Protein AF-A0A1B9JND4-F1 (afdb_monomer)

Mean predicted aligned error: 12.86 Å

Foldseek 3Di:
DDDDPDDDPQAFFKEWAFWAPKDKALDPVRVQVVCVVVVHDDDDLVPPFNVVVLVVVQVVVVVVVVVVPDPDPDQNQWMWMWTDGAPAIETEIFSDDDDDGGQIKMFGWDADPRRHTYGQKIARPVQQKMTGHPQQFAAQCQQVPPPPPPPPVVLVVLLVQLVVLCVVLVVCVVVVHDPVVSVVSNVVSVVSCVVVCVVVVVVSVPGGGDPSQLNVCVQQPHDPSRNDGLVVVVVVLVVVLVVVLVVQVVVDPDPDDDSVVSSVVVLVVQLPDDDPPQDLSSSNSSSVSVCVVVVVPRITGDSDRHDRDPPHHYHYRYDPPVVVVVVPPPPDDDDDD

Solvent-accessible surface area (backbone atoms only — not comparable to full-atom values): 19112 Å² total; per-residue (Å²): 135,87,83,76,83,74,68,53,98,75,37,45,34,35,43,32,25,42,35,36,79,68,46,79,24,79,40,72,66,60,40,53,52,53,36,56,76,68,70,49,58,90,74,69,58,61,76,44,86,49,43,47,56,51,53,53,50,53,52,53,48,55,58,42,57,77,64,68,77,65,93,66,84,74,75,65,74,46,24,32,38,35,30,25,37,61,91,42,42,39,33,39,47,27,42,62,84,84,81,55,69,69,42,55,34,44,30,35,25,45,84,42,81,81,73,35,28,40,41,49,32,41,33,31,74,92,78,34,36,35,42,41,28,65,89,36,53,26,4,43,48,37,58,63,65,73,76,81,70,81,67,54,69,65,60,59,50,42,47,52,51,17,53,50,32,42,54,50,26,53,49,36,58,74,69,68,49,67,67,68,69,36,51,52,42,33,52,54,15,53,60,50,41,47,63,52,54,54,50,56,54,51,57,66,69,76,45,57,37,22,69,65,19,22,27,50,30,48,43,46,33,45,80,63,22,36,53,37,35,55,62,60,55,40,48,54,41,50,53,52,48,54,50,52,48,52,53,47,61,77,67,61,82,71,91,71,84,50,70,69,60,48,47,52,52,46,55,64,53,54,47,73,59,84,57,99,81,60,47,74,70,51,53,51,38,26,49,48,52,54,36,58,76,69,65,48,59,82,58,40,56,56,93,70,87,48,69,64,49,90,88,48,57,70,48,78,27,70,83,84,64,74,74,64,67,76,74,75,73,86,82,85,88,86,80,83,136

pLDDT: mean 80.02, std 17.73, range [28.09, 97.69]

Secondary structure (DSSP, 8-state):
--------TT--EEEEEEEEEEEEESSHHHHHHHHHHTTPPP--GGGSTTHHHHHHHHHHHHHHHTTT---S----S-EEEEEEETTEEEEEEES-----TT-EEEEEEEE-TTS-EEEEEEEEGGGTEEEE-TT-SB-TTTT-S-------HHHHHHHHHHHHHHHHHHHHHHTT--HHHHHHHHHHHHHHHHHHHHHHHHHHHHS---HHHHHHHHHTT-SSTTT-BHHHHHHHHHHHHHHHHHHHHHH--SS---HHHHHHHHHHHHTT---TT--HHHHHHHHHHHHHHTT-TTEEE-S--PPPPTTS-EEEE----TTSSSSSSSS------

Radius of gyration: 28.31 Å; Cα contacts (8 Å, |Δi|>4): 455; chains: 1; bounding box: 113×73×54 Å

Structure (mmCIF, N/CA/C/O backbone):
data_AF-A0A1B9JND4-F1
#
_entry.id   AF-A0A1B9JND4-F1
#
loop_
_atom_site.group_PDB
_atom_site.id
_atom_site.type_symbol
_atom_site.label_atom_id
_atom_site.label_alt_id
_atom_site.label_comp_id
_atom_site.label_asym_id
_atom_site.label_entity_id
_atom_site.label_seq_id
_atom_site.pdbx_PDB_ins_code
_atom_site.Cartn_x
_atom_site.Cartn_y
_atom_site.Cartn_z
_atom_site.occupancy
_atom_site.B_iso_or_equiv
_atom_site.auth_seq_id
_atom_site.auth_comp_id
_atom_site.auth_asym_id
_atom_site.auth_atom_id
_atom_site.pdbx_PDB_model_num
ATOM 1 N N . MET A 1 1 ? -18.583 -23.321 20.418 1.00 29.91 1 MET A N 1
ATOM 2 C CA . MET A 1 1 ? -17.899 -24.087 19.351 1.00 29.91 1 MET A CA 1
ATOM 3 C C . MET A 1 1 ? -17.092 -23.099 18.523 1.00 29.91 1 MET A C 1
ATOM 5 O O . MET A 1 1 ? -17.675 -22.166 17.997 1.00 29.91 1 MET A O 1
ATOM 9 N N . LYS A 1 2 ? -15.758 -23.223 18.532 1.00 30.22 2 LYS A N 1
ATOM 10 C CA . LYS A 1 2 ? -14.820 -22.295 17.881 1.00 30.22 2 LYS A CA 1
ATOM 11 C C . LYS A 1 2 ? -14.782 -22.563 16.372 1.00 30.22 2 LYS A C 1
ATOM 13 O O . LYS A 1 2 ? -14.318 -23.622 15.965 1.00 30.22 2 LYS A O 1
ATOM 18 N N . SER A 1 3 ? -15.239 -21.605 15.571 1.00 28.09 3 SER A N 1
ATOM 19 C CA . SER A 1 3 ? -14.922 -21.518 14.144 1.00 28.09 3 SER A CA 1
ATOM 20 C C . SER A 1 3 ? -13.585 -20.792 14.013 1.00 28.09 3 SER A C 1
ATOM 22 O O . SER A 1 3 ? -13.526 -19.570 14.098 1.00 28.09 3 SER A O 1
ATOM 24 N N . CYS A 1 4 ? -12.498 -21.553 13.898 1.00 34.88 4 CYS A N 1
ATOM 25 C CA . CYS A 1 4 ? -11.184 -21.010 13.577 1.00 34.88 4 CYS A CA 1
ATOM 26 C C . CYS A 1 4 ? -11.149 -20.786 12.060 1.00 34.88 4 CYS A C 1
ATOM 28 O O . CYS A 1 4 ? -11.026 -21.750 11.302 1.00 34.88 4 CYS A O 1
ATOM 30 N N . ALA A 1 5 ? -11.338 -19.539 11.620 1.00 38.81 5 ALA A N 1
ATOM 31 C CA . ALA A 1 5 ? -11.158 -19.154 10.225 1.00 38.81 5 ALA A CA 1
ATOM 32 C C . ALA A 1 5 ? -9.690 -19.395 9.849 1.00 38.81 5 ALA A C 1
ATOM 34 O O . ALA A 1 5 ? -8.787 -18.657 10.236 1.00 38.81 5 ALA A O 1
ATOM 35 N N . THR A 1 6 ? -9.454 -20.499 9.151 1.00 37.16 6 THR A N 1
ATOM 36 C CA . THR A 1 6 ? -8.150 -20.893 8.632 1.00 37.16 6 THR A CA 1
ATOM 37 C C . THR A 1 6 ? -7.857 -19.984 7.445 1.00 37.16 6 THR A C 1
ATOM 39 O O . THR A 1 6 ? -8.495 -20.116 6.403 1.00 37.16 6 THR A O 1
ATOM 42 N N . SER A 1 7 ? -6.916 -19.044 7.579 1.00 44.19 7 SER A N 1
ATOM 43 C CA . SER A 1 7 ? -6.329 -18.428 6.387 1.00 44.19 7 SER A CA 1
ATOM 44 C C . SER A 1 7 ? -5.650 -19.548 5.604 1.00 44.19 7 SER A C 1
ATOM 46 O O . SER A 1 7 ? -4.769 -20.229 6.141 1.00 44.19 7 SER A O 1
ATOM 48 N N . SER A 1 8 ? -6.059 -19.781 4.359 1.00 53.16 8 SER A N 1
ATOM 49 C CA . SER A 1 8 ? -5.271 -20.636 3.480 1.00 53.16 8 SER A CA 1
ATOM 50 C C . SER A 1 8 ? -3.888 -19.995 3.320 1.00 53.16 8 SER A C 1
ATOM 52 O O . SER A 1 8 ? -3.762 -18.775 3.234 1.00 53.16 8 SER A O 1
ATOM 54 N N . ILE A 1 9 ? -2.830 -20.808 3.291 1.00 63.16 9 ILE A N 1
ATOM 55 C CA . ILE A 1 9 ? -1.439 -20.335 3.124 1.00 63.16 9 ILE A CA 1
ATOM 56 C C . ILE A 1 9 ? -1.292 -19.450 1.864 1.00 63.16 9 ILE A C 1
ATOM 58 O O . ILE A 1 9 ? -0.388 -18.624 1.773 1.00 63.16 9 ILE A O 1
ATOM 62 N N . GLU A 1 10 ? -2.215 -19.583 0.911 1.00 77.75 10 GLU A N 1
ATOM 63 C CA . GLU A 1 10 ? -2.216 -18.878 -0.367 1.00 77.75 10 GLU A CA 1
ATOM 64 C C . GLU A 1 10 ? -2.904 -17.504 -0.345 1.00 77.75 10 GLU A C 1
ATOM 66 O O . GLU A 1 10 ? -2.624 -16.699 -1.235 1.00 77.75 10 GLU A O 1
ATOM 71 N N . HIS A 1 11 ? -3.778 -17.193 0.625 1.00 87.81 11 HIS A N 1
ATOM 72 C CA . HIS A 1 11 ? -4.594 -15.966 0.607 1.00 87.81 11 HIS A CA 1
ATOM 73 C C . HIS A 1 11 ? -4.749 -15.332 1.993 1.00 87.81 11 HIS A C 1
ATOM 75 O O . HIS A 1 11 ? -4.781 -16.026 3.008 1.00 87.81 11 HIS A O 1
ATOM 81 N N . TYR A 1 12 ? -4.830 -14.005 2.036 1.00 94.44 12 TYR A N 1
ATOM 82 C CA . TYR A 1 12 ? -5.207 -13.263 3.238 1.00 94.44 12 TYR A CA 1
ATOM 83 C C . TYR A 1 12 ? -6.732 -13.271 3.417 1.00 94.44 12 TYR A C 1
ATOM 85 O O . TYR A 1 12 ? -7.478 -13.708 2.537 1.00 94.44 12 TYR A O 1
ATOM 93 N N . GLN A 1 13 ? -7.198 -12.768 4.556 1.00 95.06 13 GLN A N 1
ATOM 94 C CA . GLN A 1 13 ? -8.609 -12.448 4.779 1.00 95.06 13 GLN A CA 1
ATOM 95 C C . GLN A 1 13 ? -8.844 -10.960 4.507 1.00 95.06 13 GLN A C 1
ATOM 97 O O . GLN A 1 13 ? -7.901 -10.164 4.526 1.00 95.06 13 GLN A O 1
ATOM 102 N N . ILE A 1 14 ? -10.094 -10.572 4.265 1.00 96.56 14 ILE A N 1
ATOM 103 C CA . ILE A 1 14 ? -10.483 -9.163 4.180 1.00 96.56 14 ILE A CA 1
ATOM 104 C C . ILE A 1 14 ? -11.456 -8.847 5.312 1.00 96.56 14 ILE A C 1
ATOM 106 O O . ILE A 1 14 ? -12.433 -9.562 5.509 1.00 96.56 14 ILE A O 1
ATOM 110 N N . ILE A 1 15 ? -11.215 -7.756 6.035 1.00 97.06 15 ILE A N 1
ATOM 111 C CA . ILE A 1 15 ? -12.177 -7.183 6.983 1.00 97.06 15 ILE A CA 1
ATOM 112 C C . ILE A 1 15 ? -12.590 -5.814 6.456 1.00 97.06 15 ILE A C 1
ATOM 114 O O . ILE A 1 15 ? -11.738 -5.011 6.078 1.00 97.06 15 ILE A O 1
ATOM 118 N N . THR A 1 16 ? -13.891 -5.550 6.403 1.00 96.69 16 THR A N 1
ATOM 119 C CA . THR A 1 16 ? -14.438 -4.280 5.909 1.00 96.69 16 THR A CA 1
ATOM 120 C C . THR A 1 16 ? -15.294 -3.619 6.975 1.00 96.69 16 THR A C 1
ATOM 122 O O . THR A 1 16 ? -16.041 -4.305 7.673 1.00 96.69 16 THR A O 1
ATOM 125 N N . GLY A 1 17 ? -15.208 -2.297 7.091 1.00 96.56 17 GLY A N 1
ATOM 126 C CA . GLY A 1 17 ? -15.957 -1.557 8.099 1.00 96.56 17 GLY A CA 1
ATOM 127 C C . GLY A 1 17 ? -15.509 -0.114 8.252 1.00 96.56 17 GLY A C 1
ATOM 128 O O . GLY A 1 17 ? -14.658 0.371 7.509 1.00 96.56 17 GLY A O 1
ATOM 129 N N . TYR A 1 18 ? -16.084 0.558 9.244 1.00 96.94 18 TYR A N 1
ATOM 130 C CA . TYR A 1 18 ? -15.689 1.905 9.641 1.00 96.94 18 TYR A CA 1
ATOM 131 C C . TYR A 1 18 ? -14.632 1.853 10.742 1.00 96.94 18 TYR A C 1
ATOM 133 O O . TYR A 1 18 ? -14.813 1.131 11.723 1.00 96.94 18 TYR A O 1
ATOM 141 N N . ILE A 1 19 ? -13.563 2.637 10.590 1.00 97.69 19 ILE A N 1
ATOM 142 C CA . ILE A 1 19 ? -12.512 2.757 11.605 1.00 97.69 19 ILE A CA 1
ATOM 143 C C . ILE A 1 19 ? -13.084 3.398 12.873 1.00 97.69 19 ILE A C 1
ATOM 145 O O . ILE A 1 19 ? -13.712 4.459 12.816 1.00 97.69 19 ILE A O 1
ATOM 149 N N . THR A 1 20 ? -12.842 2.751 14.010 1.00 97.25 20 THR A N 1
ATOM 150 C CA . THR A 1 20 ? -13.051 3.305 15.352 1.00 97.25 20 THR A CA 1
ATOM 151 C C . THR A 1 20 ? -11.810 3.098 16.223 1.00 97.25 20 THR A C 1
ATOM 153 O O . THR A 1 20 ? -10.991 2.215 15.957 1.00 97.25 20 THR A O 1
ATOM 156 N N . ASP A 1 21 ? -11.673 3.890 17.288 1.00 96.06 21 ASP A N 1
ATOM 157 C CA . ASP A 1 21 ? -10.574 3.806 18.259 1.00 96.06 21 ASP A CA 1
ATOM 158 C C . ASP A 1 21 ? -9.166 3.875 17.621 1.00 96.06 21 ASP A C 1
ATOM 160 O O . ASP A 1 21 ? -8.252 3.150 18.038 1.00 96.06 21 ASP A O 1
ATOM 164 N N . LEU A 1 22 ? -8.971 4.722 16.600 1.00 97.44 22 LEU A N 1
ATOM 165 C CA . LEU A 1 22 ? -7.677 4.863 15.935 1.00 97.44 22 LEU A CA 1
ATOM 166 C C . LEU A 1 22 ? -6.601 5.422 16.878 1.00 97.44 22 LEU A C 1
ATOM 168 O O . LEU A 1 22 ? -6.671 6.545 17.374 1.00 97.44 22 LEU A O 1
ATOM 172 N N . ALA A 1 23 ? -5.529 4.653 17.035 1.00 96.62 23 ALA A N 1
ATOM 173 C CA . ALA A 1 23 ? -4.298 5.049 17.694 1.00 96.62 23 ALA A CA 1
ATOM 174 C C . ALA A 1 23 ? -3.117 4.894 16.730 1.00 96.62 23 ALA A C 1
ATOM 176 O O . ALA A 1 23 ? -2.959 3.856 16.085 1.00 96.62 23 ALA A O 1
ATOM 177 N N . VAL A 1 24 ? -2.268 5.920 16.658 1.00 94.94 24 VAL A N 1
ATOM 178 C CA . VAL A 1 24 ? -1.074 5.953 15.803 1.00 94.94 24 VAL A CA 1
ATOM 179 C C . VAL A 1 24 ? 0.163 6.121 16.674 1.00 94.94 24 VAL A C 1
ATOM 181 O O . VAL A 1 24 ? 0.188 6.944 17.588 1.00 94.94 24 VAL A O 1
AT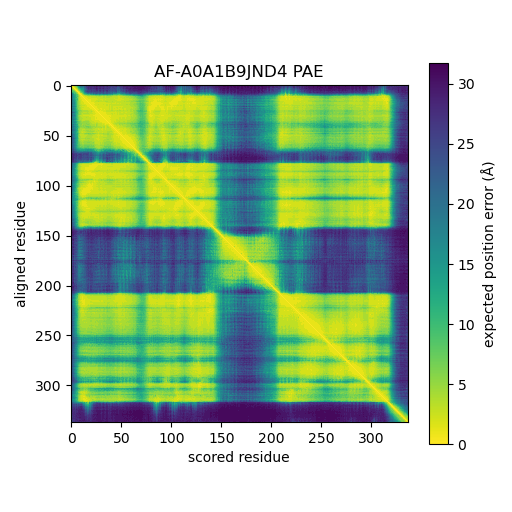OM 184 N N . TYR A 1 25 ? 1.197 5.344 16.376 1.00 93.25 25 TYR A N 1
ATOM 185 C CA . TYR A 1 25 ? 2.426 5.264 17.145 1.00 93.25 25 TYR A CA 1
ATOM 186 C C . TYR A 1 25 ? 3.621 5.580 16.239 1.00 93.25 25 TYR A C 1
ATOM 188 O O . TYR A 1 25 ? 3.773 4.967 15.177 1.00 93.25 25 TYR A O 1
ATOM 196 N N . PRO A 1 26 ? 4.486 6.526 16.637 1.00 88.06 26 PRO A N 1
ATOM 197 C CA . PRO A 1 26 ? 5.577 7.002 15.793 1.00 88.06 26 PRO A CA 1
ATOM 198 C C . PRO A 1 26 ? 6.765 6.037 15.725 1.00 88.06 26 PRO A C 1
ATOM 200 O O . PRO A 1 26 ? 7.650 6.238 14.902 1.00 88.06 26 PRO A O 1
ATOM 203 N N . SER A 1 27 ? 6.833 5.034 16.606 1.00 86.88 27 SER A N 1
ATOM 204 C CA . SER A 1 27 ? 7.939 4.080 16.632 1.00 86.88 27 SER A CA 1
ATOM 205 C C . SER A 1 27 ? 7.487 2.685 17.040 1.00 86.88 27 SER A C 1
ATOM 207 O O . SER A 1 27 ? 6.448 2.495 17.680 1.00 86.88 27 SER A O 1
ATOM 209 N N . ARG A 1 28 ? 8.330 1.702 16.727 1.00 89.00 28 ARG A N 1
ATOM 210 C CA . ARG A 1 28 ? 8.152 0.311 17.139 1.00 89.00 28 ARG A CA 1
ATOM 211 C C . ARG A 1 28 ? 8.033 0.164 18.660 1.00 89.00 28 ARG A C 1
ATOM 213 O O . ARG A 1 28 ? 7.209 -0.608 19.139 1.00 89.00 28 ARG A O 1
ATOM 220 N N . GLU A 1 29 ? 8.852 0.878 19.425 1.00 89.81 29 GLU A N 1
ATOM 221 C CA . GLU A 1 29 ? 8.918 0.771 20.888 1.00 89.81 29 GLU A CA 1
ATOM 222 C C . GLU A 1 29 ? 7.628 1.276 21.530 1.00 89.81 29 GLU A C 1
ATOM 224 O O . GLU A 1 29 ? 7.053 0.596 22.379 1.00 89.81 29 GLU A O 1
ATOM 229 N N . THR A 1 30 ? 7.141 2.437 21.078 1.00 92.56 30 THR A N 1
ATOM 230 C CA . THR A 1 30 ? 5.879 3.014 21.567 1.00 92.56 30 THR A CA 1
ATOM 231 C C . THR A 1 30 ? 4.687 2.116 21.239 1.00 92.56 30 THR A C 1
ATOM 233 O O . THR A 1 30 ? 3.811 1.926 22.083 1.00 92.56 30 THR A O 1
ATOM 236 N N . PHE A 1 31 ? 4.691 1.484 20.062 1.00 93.62 31 PHE A N 1
ATOM 237 C CA . PHE A 1 31 ? 3.686 0.498 19.678 1.00 93.62 31 PHE A CA 1
ATOM 238 C C . PHE A 1 31 ? 3.717 -0.760 20.563 1.00 93.62 31 PHE A C 1
ATOM 240 O O . PHE A 1 31 ? 2.681 -1.167 21.092 1.00 93.62 31 PHE A O 1
ATOM 247 N N . ILE A 1 32 ? 4.895 -1.357 20.782 1.00 92.88 32 ILE A N 1
ATOM 248 C CA . ILE A 1 32 ? 5.041 -2.546 21.642 1.00 92.88 32 ILE A CA 1
ATOM 249 C C . ILE A 1 32 ? 4.608 -2.230 23.079 1.00 92.88 32 ILE A C 1
ATOM 251 O O . ILE A 1 32 ? 3.858 -3.003 23.676 1.00 92.88 32 ILE A O 1
ATOM 255 N N . GLN A 1 33 ? 5.019 -1.082 23.622 1.00 93.62 33 GLN A N 1
ATOM 256 C CA . GLN A 1 33 ? 4.626 -0.660 24.965 1.00 93.62 33 GLN A CA 1
ATOM 257 C C . GLN A 1 33 ? 3.103 -0.494 25.082 1.00 93.62 33 GLN A C 1
ATOM 259 O O . GLN A 1 33 ? 2.498 -0.958 26.049 1.00 93.62 33 GLN A O 1
ATOM 264 N N . ALA A 1 34 ? 2.462 0.123 24.086 1.00 92.62 34 ALA A N 1
ATOM 265 C CA . ALA A 1 34 ? 1.013 0.299 24.072 1.00 92.62 34 ALA A CA 1
ATOM 266 C C . ALA A 1 34 ? 0.248 -1.032 23.971 1.00 92.62 34 ALA A C 1
ATOM 268 O O . ALA A 1 34 ? -0.817 -1.174 24.578 1.00 92.62 34 ALA A O 1
ATOM 269 N N . ARG A 1 35 ? 0.787 -2.023 23.247 1.00 92.62 35 ARG A N 1
ATOM 270 C CA . ARG A 1 35 ? 0.244 -3.391 23.218 1.00 92.62 35 ARG A CA 1
ATOM 271 C C . ARG A 1 35 ? 0.331 -4.074 24.577 1.00 92.62 35 ARG A C 1
ATOM 273 O O . ARG A 1 35 ? -0.659 -4.644 25.027 1.00 92.62 35 ARG A O 1
ATOM 280 N N . GLN A 1 36 ? 1.484 -3.980 25.238 1.00 91.81 36 GLN A N 1
ATOM 281 C CA . GLN A 1 36 ? 1.689 -4.561 26.568 1.00 91.81 36 GLN A CA 1
ATOM 282 C C . GLN A 1 36 ? 0.724 -3.960 27.596 1.00 91.81 36 GLN A C 1
ATOM 284 O O . GLN A 1 36 ? 0.083 -4.693 28.345 1.00 91.81 36 GLN A O 1
ATOM 289 N N . LEU A 1 37 ? 0.552 -2.634 27.584 1.00 92.31 37 LEU A N 1
ATOM 290 C CA . LEU A 1 37 ? -0.398 -1.939 28.460 1.00 92.31 37 LEU A CA 1
ATOM 291 C C . LEU A 1 37 ? -1.860 -2.319 28.185 1.00 92.31 37 LEU A C 1
ATOM 293 O O . LEU A 1 37 ? -2.673 -2.315 29.104 1.00 92.31 37 LEU A O 1
ATOM 297 N N . ALA A 1 38 ? -2.192 -2.662 26.940 1.00 88.56 38 ALA A N 1
ATOM 298 C CA . ALA A 1 38 ? -3.522 -3.122 26.553 1.00 88.56 38 ALA A CA 1
ATOM 299 C C . ALA A 1 38 ? -3.760 -4.622 26.821 1.00 88.56 38 ALA A C 1
ATOM 301 O O . ALA A 1 38 ? -4.831 -5.129 26.496 1.00 88.56 38 ALA A O 1
ATOM 302 N N . GLY A 1 39 ? -2.782 -5.340 27.388 1.00 88.69 39 GLY A N 1
ATOM 303 C CA . GLY A 1 39 ? -2.888 -6.777 27.653 1.00 88.69 39 GLY A CA 1
ATOM 304 C C . GLY A 1 39 ? -2.931 -7.635 26.385 1.00 88.69 39 GLY A C 1
ATOM 305 O O . GLY A 1 39 ? -3.437 -8.756 26.422 1.00 88.69 39 GLY A O 1
ATOM 306 N N . CYS A 1 40 ? -2.436 -7.118 25.256 1.00 87.25 40 CYS A N 1
ATOM 307 C CA . CYS A 1 40 ? -2.349 -7.877 24.013 1.00 87.25 40 CYS A CA 1
ATOM 308 C C . CYS A 1 40 ? -1.292 -8.983 24.130 1.00 87.25 40 CYS A C 1
ATOM 310 O O . CYS A 1 40 ? -0.294 -8.829 24.834 1.00 87.25 40 CYS A O 1
ATOM 312 N N . ALA A 1 41 ? -1.475 -10.073 23.383 1.00 87.81 41 ALA A N 1
ATOM 313 C CA . ALA A 1 41 ? -0.457 -11.112 23.274 1.00 87.81 41 ALA A CA 1
ATOM 314 C C . ALA A 1 41 ? 0.852 -10.553 22.688 1.00 87.81 41 ALA A C 1
ATOM 316 O O . ALA A 1 41 ? 0.839 -9.639 21.846 1.00 87.81 41 ALA A O 1
ATOM 317 N N . ASP A 1 42 ? 1.974 -11.127 23.129 1.00 86.56 42 ASP A N 1
ATOM 318 C CA . ASP A 1 42 ? 3.295 -10.805 22.600 1.00 86.56 42 ASP A CA 1
ATOM 319 C C . ASP A 1 42 ? 3.367 -11.110 21.102 1.00 86.56 42 ASP A C 1
ATOM 321 O O . ASP A 1 42 ? 2.860 -12.121 20.620 1.00 86.56 42 ASP A O 1
ATOM 325 N N . ILE A 1 43 ? 4.026 -10.220 20.363 1.00 88.38 43 ILE A N 1
ATOM 326 C CA . ILE A 1 43 ? 4.134 -10.288 18.908 1.00 88.38 43 ILE A CA 1
ATOM 327 C C . ILE A 1 43 ? 5.591 -10.175 18.481 1.00 88.38 43 ILE A C 1
ATOM 329 O O . ILE A 1 43 ? 6.316 -9.257 18.876 1.00 88.38 43 ILE A O 1
ATOM 333 N N . ASN A 1 44 ? 6.027 -11.087 17.616 1.00 89.44 44 ASN A N 1
ATOM 334 C CA . ASN A 1 44 ? 7.321 -10.961 16.967 1.00 89.44 44 ASN A CA 1
ATOM 335 C C . ASN A 1 44 ? 7.179 -10.144 15.677 1.00 89.44 44 ASN A C 1
ATOM 337 O O . ASN A 1 44 ? 6.975 -10.687 14.596 1.00 89.44 44 ASN A O 1
ATOM 341 N N . LEU A 1 45 ? 7.329 -8.822 15.775 1.00 88.69 45 LEU A N 1
ATOM 342 C CA . LEU A 1 45 ? 7.267 -7.952 14.593 1.00 88.69 45 LEU A CA 1
ATOM 343 C C . LEU A 1 45 ? 8.314 -8.312 13.531 1.00 88.69 45 LEU A C 1
ATOM 345 O O . LEU A 1 45 ? 8.059 -8.134 12.350 1.00 88.69 45 LEU A O 1
ATOM 349 N N . ASN A 1 46 ? 9.465 -8.880 13.910 1.00 88.56 46 ASN A N 1
ATOM 350 C CA . ASN A 1 46 ? 10.502 -9.242 12.939 1.00 88.56 46 ASN A CA 1
ATOM 351 C C . ASN A 1 46 ? 10.098 -10.416 12.036 1.00 88.56 46 ASN A C 1
ATOM 353 O O . ASN A 1 46 ? 10.703 -10.584 10.980 1.00 88.56 46 ASN A O 1
ATOM 357 N N . SER A 1 47 ? 9.125 -11.238 12.446 1.00 87.56 47 SER A N 1
ATOM 358 C CA . SER A 1 47 ? 8.601 -12.320 11.605 1.00 87.56 47 SER A CA 1
ATOM 359 C C . SER A 1 47 ? 7.461 -11.875 10.692 1.00 87.56 47 SER A C 1
ATOM 361 O O . SER A 1 47 ? 6.995 -12.676 9.888 1.00 87.56 47 SER A O 1
ATOM 363 N N . ILE A 1 48 ? 7.000 -10.627 10.809 1.00 89.31 48 ILE A N 1
ATOM 364 C CA . ILE A 1 48 ? 5.908 -10.098 9.999 1.00 89.31 48 ILE A CA 1
ATOM 365 C C . ILE A 1 48 ? 6.482 -9.365 8.795 1.00 89.31 48 ILE A C 1
ATOM 367 O O . ILE A 1 48 ? 7.167 -8.346 8.913 1.00 89.31 48 ILE A O 1
ATOM 371 N N . GLY A 1 49 ? 6.180 -9.918 7.627 1.00 86.75 49 GLY A N 1
ATOM 372 C CA . GLY A 1 49 ? 6.568 -9.379 6.339 1.00 86.75 49 GLY A CA 1
ATOM 373 C C . GLY A 1 49 ? 8.035 -8.956 6.252 1.00 86.75 49 GLY A C 1
ATOM 374 O O . GLY A 1 49 ? 8.938 -9.764 6.467 1.00 86.75 49 GLY A O 1
ATOM 375 N N . TYR A 1 50 ? 8.271 -7.682 5.931 1.00 87.62 50 TYR A N 1
ATOM 376 C CA . TYR A 1 50 ? 9.619 -7.108 5.830 1.00 87.62 50 TYR A CA 1
ATOM 377 C C . TYR A 1 50 ? 9.975 -6.169 6.982 1.00 87.62 50 TYR A C 1
ATOM 379 O O . TYR A 1 50 ? 10.931 -5.401 6.875 1.00 87.62 50 TYR A O 1
ATOM 387 N N . LEU A 1 51 ? 9.278 -6.239 8.117 1.00 88.19 51 LEU A N 1
ATOM 388 C CA . LEU A 1 51 ? 9.532 -5.320 9.229 1.00 88.19 51 LEU A CA 1
ATOM 389 C C . LEU A 1 51 ? 10.943 -5.421 9.813 1.00 88.19 51 LEU A C 1
ATOM 391 O O . LEU A 1 51 ? 11.497 -4.417 10.253 1.00 88.19 51 LEU A O 1
ATOM 395 N N . ALA A 1 52 ? 11.578 -6.594 9.764 1.00 88.25 52 ALA A N 1
ATOM 396 C CA . ALA A 1 52 ? 12.986 -6.720 10.146 1.00 88.25 52 ALA A CA 1
ATOM 397 C C . ALA A 1 52 ? 13.913 -5.863 9.257 1.00 88.25 52 ALA A C 1
ATOM 399 O O . ALA A 1 52 ? 14.890 -5.290 9.746 1.00 88.25 52 ALA A O 1
ATOM 400 N N . LEU A 1 53 ? 13.605 -5.760 7.957 1.00 85.19 53 LEU A N 1
ATOM 401 C CA . LEU A 1 53 ? 14.334 -4.914 7.013 1.00 85.19 53 LEU A CA 1
ATOM 402 C C . LEU A 1 53 ? 14.053 -3.432 7.281 1.00 85.19 53 LEU A C 1
ATOM 404 O O . LEU A 1 53 ? 15.005 -2.657 7.356 1.00 85.19 53 LEU A O 1
ATOM 408 N N . VAL A 1 54 ? 12.782 -3.063 7.478 1.00 83.88 54 VAL A N 1
ATOM 409 C CA . VAL A 1 54 ? 12.364 -1.688 7.814 1.00 83.88 54 VAL A CA 1
ATOM 410 C C . VAL A 1 54 ? 13.105 -1.198 9.053 1.00 83.88 54 VAL A C 1
ATOM 412 O O . VAL A 1 54 ? 13.799 -0.185 9.005 1.00 83.88 54 VAL A O 1
ATOM 415 N N . TYR A 1 55 ? 13.058 -1.981 10.130 1.00 85.31 55 TYR A N 1
ATOM 416 C CA . TYR A 1 55 ? 13.723 -1.661 11.386 1.00 85.31 55 TYR A CA 1
ATOM 417 C C . TYR A 1 55 ? 15.232 -1.453 11.204 1.00 85.31 55 TYR A C 1
ATOM 419 O O . TYR A 1 55 ? 15.801 -0.482 11.703 1.00 85.31 55 TYR A O 1
ATOM 427 N N . LYS A 1 56 ? 15.892 -2.328 10.435 1.00 85.00 56 LYS A N 1
ATOM 428 C CA . LYS A 1 56 ? 17.323 -2.198 10.137 1.00 85.00 56 LYS A CA 1
ATOM 429 C C . LYS A 1 56 ? 17.631 -0.919 9.352 1.00 85.00 56 LYS A C 1
ATOM 431 O O . LYS A 1 56 ? 18.633 -0.268 9.635 1.00 85.00 56 LYS A O 1
ATOM 436 N N . ILE A 1 57 ? 16.809 -0.567 8.364 1.00 81.00 57 ILE A N 1
ATOM 437 C CA . ILE A 1 57 ? 16.993 0.644 7.554 1.00 81.00 57 ILE A CA 1
ATOM 438 C C . ILE A 1 57 ? 16.793 1.898 8.406 1.00 81.00 57 ILE A C 1
ATOM 440 O O . ILE A 1 57 ? 17.650 2.777 8.372 1.00 81.00 57 ILE A O 1
ATOM 444 N N . ASN A 1 58 ? 15.757 1.931 9.244 1.00 80.44 58 ASN A N 1
ATOM 445 C CA . ASN A 1 58 ? 15.510 3.037 10.170 1.00 80.44 58 ASN A CA 1
ATOM 446 C C . ASN A 1 58 ? 16.674 3.256 11.138 1.00 80.44 58 ASN A C 1
ATOM 448 O O . ASN A 1 58 ? 17.103 4.390 11.336 1.00 80.44 58 ASN A O 1
ATOM 452 N N . GLN A 1 59 ? 17.259 2.182 11.675 1.00 82.62 59 GLN A N 1
ATOM 453 C CA . GLN A 1 59 ? 18.466 2.297 12.497 1.00 82.62 59 GLN A CA 1
ATOM 454 C C . GLN A 1 59 ? 19.666 2.849 11.722 1.00 82.62 59 GLN A C 1
ATOM 456 O O . GLN A 1 59 ? 20.405 3.681 12.248 1.00 82.62 59 GLN A O 1
ATOM 461 N N . MET A 1 60 ? 19.882 2.387 10.485 1.00 80.38 60 MET A N 1
ATOM 462 C CA . MET A 1 60 ? 20.980 2.880 9.649 1.00 80.38 60 MET A CA 1
ATOM 463 C C . MET A 1 60 ? 20.824 4.372 9.343 1.00 80.38 60 MET A C 1
ATOM 465 O O . MET A 1 60 ? 21.809 5.100 9.421 1.00 80.38 60 MET A O 1
ATOM 469 N N . ILE A 1 61 ? 19.603 4.822 9.046 1.00 75.81 61 ILE A N 1
ATOM 470 C CA . ILE A 1 61 ? 19.282 6.233 8.803 1.00 75.81 61 ILE A CA 1
ATOM 471 C C . ILE A 1 61 ? 19.509 7.057 10.071 1.00 75.81 61 ILE A C 1
ATOM 473 O O . ILE A 1 61 ? 20.278 8.009 10.035 1.00 75.81 61 ILE A O 1
ATOM 477 N N . ALA A 1 62 ? 18.959 6.643 11.216 1.00 76.25 62 ALA A N 1
ATOM 478 C CA . ALA A 1 62 ? 19.131 7.364 12.480 1.00 76.25 62 ALA A CA 1
ATOM 479 C C . ALA A 1 62 ? 20.614 7.507 12.887 1.00 76.25 62 ALA A C 1
ATOM 481 O O . ALA A 1 62 ? 21.044 8.553 13.384 1.00 76.25 62 ALA A O 1
ATOM 482 N N . ALA A 1 63 ? 21.423 6.471 12.639 1.00 75.50 63 ALA A N 1
ATOM 483 C CA . ALA A 1 63 ? 22.867 6.512 12.864 1.00 75.50 63 ALA A CA 1
ATOM 484 C C . ALA A 1 63 ? 23.593 7.474 11.901 1.00 75.50 63 ALA A C 1
ATOM 486 O O . ALA A 1 63 ? 24.598 8.079 12.277 1.00 75.50 63 ALA A O 1
ATOM 487 N N . GLN A 1 64 ? 23.099 7.623 10.670 1.00 73.56 64 GLN A N 1
ATOM 488 C CA . GLN A 1 64 ? 23.652 8.535 9.666 1.00 73.56 64 GLN A CA 1
ATOM 489 C C . GLN A 1 64 ? 23.226 9.991 9.893 1.00 73.56 64 GLN A C 1
ATOM 491 O O . GLN A 1 64 ? 24.075 10.876 9.767 1.00 73.56 64 GLN A O 1
ATOM 496 N N . ASP A 1 65 ? 21.987 10.237 10.315 1.00 69.75 65 ASP A N 1
ATOM 497 C CA . ASP A 1 65 ? 21.486 11.567 10.689 1.00 69.75 65 ASP A CA 1
ATOM 498 C C . ASP A 1 65 ? 22.282 12.127 11.876 1.00 69.75 65 ASP A C 1
ATOM 500 O O . ASP A 1 65 ? 22.755 13.263 11.851 1.00 69.75 65 ASP A O 1
ATOM 504 N N . SER A 1 66 ? 22.589 11.272 12.856 1.00 66.00 66 SER A N 1
ATOM 505 C CA . SER A 1 66 ? 23.473 11.605 13.985 1.00 66.00 66 SER A CA 1
ATOM 506 C C . SER A 1 66 ? 24.911 11.961 13.562 1.00 66.00 66 SER A C 1
ATOM 508 O O . SER A 1 66 ? 25.657 12.545 14.345 1.00 66.00 66 SER A O 1
ATOM 510 N N . SER A 1 67 ? 25.319 11.609 12.335 1.00 64.19 67 SER A N 1
ATOM 511 C CA . SER A 1 67 ? 26.650 11.898 11.780 1.00 64.19 67 SER A CA 1
ATOM 512 C C . SER A 1 67 ? 26.718 13.178 10.932 1.00 64.19 67 SER A C 1
ATOM 514 O O . SER A 1 67 ? 27.791 13.501 10.422 1.00 64.19 67 SER A O 1
ATOM 516 N N . GLY A 1 68 ? 25.604 13.911 10.782 1.00 59.59 68 GLY A N 1
ATOM 517 C CA . GLY A 1 68 ? 25.557 15.219 10.110 1.00 59.59 68 GLY A CA 1
ATOM 518 C C . GLY A 1 68 ? 25.854 15.183 8.606 1.00 59.59 68 GLY A C 1
ATOM 519 O O . GLY A 1 68 ? 26.338 16.167 8.052 1.00 59.59 68 GLY A O 1
ATOM 520 N N . LYS A 1 69 ? 25.634 14.041 7.941 1.00 56.88 69 LYS A N 1
ATOM 521 C CA . LYS A 1 69 ? 26.010 13.838 6.530 1.00 56.88 69 LYS A CA 1
ATOM 522 C C . LYS A 1 69 ? 24.985 14.335 5.500 1.00 56.88 69 LYS A C 1
ATOM 524 O O . LYS A 1 69 ? 25.359 14.428 4.334 1.00 56.88 69 LYS A O 1
ATOM 529 N N . TYR A 1 70 ? 23.755 14.674 5.901 1.00 50.34 70 TYR A N 1
ATOM 530 C CA . TYR A 1 70 ? 22.703 15.218 5.028 1.00 50.34 70 TYR A CA 1
ATOM 531 C C . TYR A 1 70 ? 21.761 16.174 5.786 1.00 50.34 70 TYR A C 1
ATOM 533 O O . TYR A 1 70 ? 21.530 15.989 6.976 1.00 50.34 70 TYR A O 1
ATOM 541 N N . ASP A 1 71 ? 21.216 17.167 5.071 1.00 48.31 71 ASP A N 1
ATOM 542 C CA . ASP A 1 71 ? 20.299 18.225 5.557 1.00 48.31 71 ASP A CA 1
ATOM 543 C C . ASP A 1 71 ? 18.806 17.891 5.328 1.00 48.31 71 ASP A C 1
ATOM 545 O O . ASP A 1 71 ? 17.920 18.730 5.493 1.00 48.31 71 ASP A O 1
ATOM 549 N N . THR A 1 72 ? 18.494 16.671 4.887 1.00 47.22 72 THR A N 1
ATOM 550 C CA . THR A 1 72 ? 17.110 16.255 4.639 1.00 47.22 72 THR A CA 1
ATOM 551 C C . THR A 1 72 ? 16.541 15.576 5.881 1.00 47.22 72 THR A C 1
ATOM 553 O O . THR A 1 72 ? 17.099 14.556 6.281 1.00 47.22 72 THR A O 1
ATOM 556 N N . PRO A 1 73 ? 15.430 16.061 6.471 1.00 48.72 73 PRO A N 1
ATOM 557 C CA . PRO A 1 73 ? 14.722 15.310 7.499 1.00 48.72 73 PRO A CA 1
ATOM 558 C C . PRO A 1 73 ? 14.211 14.027 6.850 1.00 48.72 73 PRO A C 1
ATOM 560 O O . PRO A 1 73 ? 13.280 14.065 6.046 1.00 48.72 73 PRO A O 1
ATOM 563 N N . THR A 1 74 ? 14.864 12.901 7.124 1.00 47.97 74 THR A N 1
ATOM 564 C CA . THR A 1 74 ? 14.472 11.620 6.550 1.00 47.97 74 THR A CA 1
ATOM 565 C C . THR A 1 74 ? 13.078 11.286 7.085 1.00 47.97 74 THR A C 1
ATOM 567 O O . THR A 1 74 ? 12.918 11.147 8.300 1.00 47.97 74 THR A O 1
ATOM 570 N N . PRO A 1 75 ? 12.033 11.232 6.241 1.00 52.19 75 PRO A N 1
ATOM 571 C CA . PRO A 1 75 ? 10.688 10.978 6.729 1.00 52.19 75 PRO A CA 1
ATOM 572 C C . PRO A 1 75 ? 10.661 9.570 7.321 1.00 52.19 75 PRO A C 1
ATOM 574 O O . PRO A 1 75 ? 11.024 8.608 6.644 1.00 52.19 75 PRO A O 1
ATOM 577 N N . ASN A 1 76 ? 10.285 9.474 8.600 1.00 56.00 76 ASN A N 1
ATOM 578 C CA . ASN A 1 76 ? 10.152 8.215 9.331 1.00 56.00 76 ASN A CA 1
ATOM 579 C C . ASN A 1 76 ? 9.425 7.189 8.453 1.00 56.00 76 ASN A C 1
ATOM 581 O O . ASN A 1 76 ? 8.276 7.398 8.072 1.00 56.00 76 ASN A O 1
ATOM 585 N N . ILE A 1 77 ? 10.113 6.097 8.116 1.00 61.09 77 ILE A N 1
ATOM 586 C CA . ILE A 1 77 ? 9.653 5.103 7.132 1.00 61.09 77 ILE A CA 1
ATOM 587 C C . ILE A 1 77 ? 8.480 4.270 7.680 1.00 61.09 77 ILE A C 1
ATOM 589 O O . ILE A 1 77 ? 7.875 3.493 6.944 1.00 61.09 77 ILE A O 1
ATOM 593 N N . GLU A 1 78 ? 8.110 4.430 8.953 1.00 77.31 78 GLU A N 1
ATOM 594 C CA . GLU A 1 78 ? 7.004 3.691 9.550 1.00 77.31 78 GLU A CA 1
ATOM 595 C C . GLU A 1 78 ? 6.255 4.472 10.640 1.00 77.31 78 GLU A C 1
ATOM 597 O O . GLU A 1 78 ? 6.840 5.052 11.553 1.00 77.31 78 GLU A O 1
ATOM 602 N N . GLN A 1 79 ? 4.930 4.421 10.560 1.00 88.88 79 GLN A N 1
ATOM 603 C CA . GLN A 1 79 ? 3.981 4.669 11.629 1.00 88.88 79 GLN A CA 1
ATOM 604 C C . GLN A 1 79 ? 3.216 3.372 11.874 1.00 88.88 79 GLN A C 1
ATOM 606 O O . GLN A 1 79 ? 2.640 2.772 10.961 1.00 88.88 79 GLN A O 1
ATOM 611 N N . TYR A 1 80 ? 3.210 2.944 13.128 1.00 93.25 80 TYR A N 1
ATOM 612 C CA . TYR A 1 80 ? 2.395 1.822 13.561 1.00 93.25 80 TYR A CA 1
ATOM 613 C C . TYR A 1 80 ? 1.007 2.340 13.905 1.00 93.25 80 TYR A C 1
ATOM 615 O O . TYR A 1 80 ? 0.854 3.466 14.377 1.00 93.25 80 TYR A O 1
ATOM 623 N N . TYR A 1 81 ? -0.013 1.525 13.698 1.00 95.25 81 TYR A N 1
ATOM 624 C CA . TYR A 1 81 ? -1.377 1.905 14.022 1.00 95.25 81 TYR A CA 1
ATOM 625 C C . TYR A 1 81 ? -2.156 0.744 14.610 1.00 95.25 81 TYR A C 1
ATOM 627 O O . TYR A 1 81 ? -1.843 -0.432 14.402 1.00 95.25 81 TYR A O 1
ATOM 635 N N . ARG A 1 82 ? -3.202 1.110 15.341 1.00 96.19 82 ARG A N 1
ATOM 636 C CA . ARG A 1 82 ? -4.207 0.204 15.869 1.00 96.19 82 ARG A CA 1
ATOM 637 C C . ARG A 1 82 ? -5.568 0.863 15.756 1.00 96.19 82 ARG A C 1
ATOM 639 O O . ARG A 1 82 ? -5.697 2.031 16.096 1.00 96.19 82 ARG A O 1
ATOM 646 N N . PHE A 1 83 ? -6.563 0.120 15.310 1.00 97.19 83 PHE A N 1
ATOM 647 C CA . PHE A 1 83 ? -7.954 0.559 15.296 1.00 97.19 83 PHE A CA 1
ATOM 648 C C . PHE A 1 83 ? -8.872 -0.655 15.390 1.00 97.19 83 PHE A C 1
ATOM 650 O O . PHE A 1 83 ? -8.415 -1.799 15.372 1.00 97.19 83 PHE A O 1
ATOM 657 N N . LYS A 1 84 ? -10.172 -0.417 15.485 1.00 97.06 84 LYS A N 1
ATOM 658 C CA . LYS A 1 84 ? -11.191 -1.454 15.423 1.00 97.06 84 LYS A CA 1
ATOM 659 C C . LYS A 1 84 ? -12.019 -1.346 14.152 1.00 97.06 84 LYS A C 1
ATOM 661 O O . LYS A 1 84 ? -12.274 -0.253 13.651 1.00 97.06 84 LYS A O 1
ATOM 666 N N . LEU A 1 85 ? -12.447 -2.507 13.666 1.00 96.75 85 LEU A N 1
ATOM 667 C CA . LEU A 1 85 ? -13.542 -2.665 12.711 1.00 96.75 85 LEU A CA 1
ATOM 668 C C . LEU A 1 85 ? -14.593 -3.539 13.394 1.00 96.75 85 LEU A C 1
ATOM 670 O O . LEU A 1 85 ? -14.386 -4.745 13.569 1.00 96.75 85 LEU A O 1
ATOM 674 N N . GLY A 1 86 ? -15.672 -2.917 13.873 1.00 94.25 86 GLY A N 1
ATOM 675 C CA . GLY A 1 86 ? -16.582 -3.557 14.827 1.00 94.25 86 GLY A CA 1
ATOM 676 C C . GLY A 1 86 ? -15.821 -4.026 16.071 1.00 94.25 86 GLY A C 1
ATOM 677 O O . GLY A 1 86 ? -15.113 -3.242 16.699 1.00 94.25 86 GLY A O 1
ATOM 678 N N . ASP A 1 87 ? -15.905 -5.320 16.379 1.00 93.44 87 ASP A N 1
ATOM 679 C CA . ASP A 1 87 ? -15.188 -5.931 17.508 1.00 93.44 87 ASP A CA 1
ATOM 680 C C . ASP A 1 87 ? -13.766 -6.408 17.158 1.00 93.44 87 ASP A C 1
ATOM 682 O O . ASP A 1 87 ? -13.015 -6.847 18.032 1.00 93.44 87 ASP A O 1
ATOM 686 N N . ASN A 1 88 ? -13.367 -6.336 15.884 1.00 95.50 88 ASN A N 1
ATOM 687 C CA . ASN A 1 88 ? -12.074 -6.843 15.436 1.00 95.50 88 ASN A CA 1
ATOM 688 C C . ASN A 1 88 ? -10.985 -5.795 15.653 1.00 95.50 88 ASN A C 1
ATOM 690 O O . ASN A 1 88 ? -11.012 -4.726 15.041 1.00 95.50 88 ASN A O 1
ATOM 694 N N . LEU A 1 89 ? -9.995 -6.126 16.482 1.00 96.12 89 LEU A N 1
ATOM 695 C CA . LEU A 1 89 ? -8.805 -5.304 16.669 1.00 96.12 89 LEU A CA 1
ATOM 696 C C . LEU A 1 89 ? -7.848 -5.488 15.489 1.00 96.12 89 LEU A C 1
ATOM 698 O O . LEU A 1 89 ? -7.325 -6.584 15.276 1.00 96.12 89 LEU A O 1
ATOM 702 N N . ILE A 1 90 ? -7.608 -4.408 14.755 1.00 97.19 90 ILE A N 1
ATOM 703 C CA . ILE A 1 90 ? -6.704 -4.357 13.610 1.00 97.19 90 ILE A CA 1
ATOM 704 C C . ILE A 1 90 ? -5.438 -3.613 14.008 1.00 97.19 90 ILE A C 1
ATOM 706 O O . ILE A 1 90 ? -5.485 -2.526 14.587 1.00 97.19 90 ILE A O 1
ATOM 710 N N . GLU A 1 91 ? -4.296 -4.194 13.677 1.00 96.12 91 GLU A N 1
ATOM 711 C CA . GLU A 1 91 ? -2.977 -3.655 13.972 1.00 96.12 91 GLU A CA 1
ATOM 712 C C . GLU A 1 91 ? -2.144 -3.670 12.700 1.00 96.12 91 GLU A C 1
ATOM 714 O O . GLU A 1 91 ? -2.266 -4.577 11.883 1.00 96.12 91 GLU A O 1
ATOM 719 N N . GLY A 1 92 ? -1.292 -2.676 12.499 1.00 94.62 92 GLY A N 1
ATOM 720 C CA . GLY A 1 92 ? -0.514 -2.627 11.275 1.00 94.62 92 GLY A CA 1
ATOM 721 C C . GLY A 1 92 ? 0.537 -1.544 11.277 1.00 94.62 92 GLY A C 1
ATOM 722 O O . GLY A 1 92 ? 0.802 -0.875 12.277 1.00 94.62 92 GLY A O 1
ATOM 723 N N . VAL A 1 93 ? 1.166 -1.416 10.120 1.00 92.38 93 VAL A N 1
ATOM 724 C CA . VAL A 1 93 ? 2.272 -0.500 9.888 1.00 92.38 93 VAL A CA 1
ATOM 725 C C . VAL A 1 93 ? 2.239 -0.042 8.441 1.00 92.38 93 VAL A C 1
ATOM 727 O O . VAL A 1 93 ? 2.065 -0.843 7.520 1.00 92.38 93 VAL A O 1
ATOM 730 N N . CYS A 1 94 ? 2.391 1.256 8.247 1.00 89.06 94 CYS A N 1
ATOM 731 C CA . CYS A 1 94 ? 2.585 1.881 6.947 1.00 89.06 94 CYS A CA 1
ATOM 732 C C . CYS A 1 94 ? 3.555 3.049 7.117 1.00 89.06 94 CYS A C 1
ATOM 734 O O . CYS A 1 94 ? 3.934 3.377 8.233 1.00 89.06 94 CYS A O 1
ATOM 736 N N . SER A 1 95 ? 3.976 3.684 6.032 1.00 80.25 95 SER A N 1
ATOM 737 C CA . SER A 1 95 ? 4.832 4.876 6.091 1.00 80.25 95 SER A CA 1
ATOM 738 C C . SER A 1 95 ? 4.212 6.007 6.917 1.00 80.25 95 SER A C 1
ATOM 740 O O . SER A 1 95 ? 4.835 6.569 7.814 1.00 80.25 95 SER A O 1
ATOM 742 N N . ARG A 1 96 ? 2.962 6.343 6.595 1.00 84.44 96 ARG A N 1
ATOM 743 C CA . ARG A 1 96 ? 2.222 7.461 7.151 1.00 84.44 96 ARG A CA 1
ATOM 744 C C . ARG A 1 96 ? 0.737 7.142 7.156 1.00 84.44 96 ARG A C 1
ATOM 746 O O . ARG A 1 96 ? 0.133 6.857 6.120 1.00 84.44 96 ARG A O 1
ATOM 753 N N . VAL A 1 97 ? 0.146 7.248 8.334 1.00 88.62 97 VAL A N 1
ATOM 754 C CA . VAL A 1 97 ? -1.291 7.133 8.540 1.00 88.62 97 VAL A CA 1
ATOM 755 C C . VAL A 1 97 ? -1.949 8.442 8.116 1.00 88.62 97 VAL A C 1
ATOM 757 O O . VAL A 1 97 ? -1.577 9.520 8.581 1.00 88.62 97 VAL A O 1
ATOM 760 N N . ALA A 1 98 ? -2.917 8.339 7.210 1.00 88.81 98 ALA A N 1
ATOM 761 C CA . ALA A 1 98 ? -3.728 9.465 6.742 1.00 88.81 98 ALA A CA 1
ATOM 762 C C . ALA A 1 98 ? -5.231 9.127 6.647 1.00 88.81 98 ALA A C 1
ATOM 764 O O . ALA A 1 98 ? -6.014 9.880 6.069 1.00 88.81 98 ALA A O 1
ATOM 765 N N . PHE A 1 99 ? -5.621 7.988 7.218 1.00 92.38 99 PHE A N 1
ATOM 766 C CA . PHE A 1 99 ? -7.008 7.625 7.489 1.00 92.38 99 PHE A CA 1
ATOM 767 C C . PHE A 1 99 ? -7.377 8.027 8.920 1.00 92.38 99 PHE A C 1
ATOM 769 O O . PHE A 1 99 ? -6.497 8.163 9.775 1.00 92.38 99 PHE A O 1
ATOM 776 N N . THR A 1 100 ? -8.666 8.226 9.176 1.00 95.06 100 THR A N 1
ATOM 777 C CA . THR A 1 100 ? -9.189 8.699 10.467 1.00 95.06 100 THR A CA 1
ATOM 778 C C . THR A 1 100 ? -10.381 7.871 10.937 1.00 95.06 100 THR A C 1
ATOM 780 O O . THR A 1 100 ? -10.964 7.112 10.163 1.00 95.06 100 THR A O 1
ATOM 783 N N . ASP A 1 101 ? -10.775 8.042 12.200 1.00 96.94 101 ASP A N 1
ATOM 784 C CA . ASP A 1 101 ? -12.038 7.491 12.699 1.00 96.94 101 ASP A CA 1
ATOM 785 C C . ASP A 1 101 ? -13.213 7.921 11.807 1.00 96.94 101 ASP A C 1
ATOM 787 O O . ASP A 1 101 ? -13.320 9.077 11.392 1.00 96.94 101 ASP A O 1
ATOM 791 N N . GLY A 1 102 ? -14.095 6.969 11.508 1.00 95.50 102 GLY A N 1
ATOM 792 C CA . GLY A 1 102 ? -15.232 7.155 10.609 1.00 95.50 102 GLY A CA 1
ATOM 793 C C . GLY A 1 102 ? -14.941 6.910 9.125 1.00 95.50 102 GLY A C 1
ATOM 794 O O . GLY A 1 102 ? -15.891 6.897 8.342 1.00 95.50 102 GLY A O 1
ATOM 795 N N . ASP A 1 103 ? -13.691 6.660 8.724 1.00 96.19 103 ASP A N 1
ATOM 796 C CA . ASP A 1 103 ? -13.387 6.219 7.360 1.00 96.19 103 ASP A CA 1
ATOM 797 C C . ASP A 1 103 ? -13.854 4.776 7.136 1.00 96.19 103 ASP A C 1
ATOM 799 O O . ASP A 1 103 ? -13.561 3.885 7.937 1.00 96.19 103 ASP A O 1
ATOM 803 N N . TYR A 1 104 ? -14.549 4.533 6.020 1.00 96.50 104 TYR A N 1
ATOM 804 C CA . TYR A 1 104 ? -14.838 3.177 5.555 1.00 96.50 104 TYR A CA 1
ATOM 805 C C . TYR A 1 104 ? -13.622 2.595 4.837 1.00 96.50 104 TYR A C 1
ATOM 807 O O . TYR A 1 104 ? -13.105 3.198 3.888 1.00 96.50 104 TYR A O 1
ATOM 815 N N . VAL A 1 105 ? -13.191 1.410 5.262 1.00 96.75 105 VAL A N 1
ATOM 816 C CA . VAL A 1 105 ? -11.986 0.756 4.756 1.00 96.75 105 VAL A CA 1
ATOM 817 C C . VAL A 1 105 ? -12.200 -0.728 4.488 1.00 96.75 105 VAL A C 1
ATOM 819 O O . VAL A 1 105 ? -13.040 -1.388 5.099 1.00 96.75 105 VAL A O 1
ATOM 822 N N . GLU A 1 106 ? -11.383 -1.257 3.585 1.00 96.25 106 GLU A N 1
ATOM 823 C CA . GLU A 1 106 ? -11.251 -2.682 3.305 1.00 96.25 106 GLU A CA 1
ATOM 824 C C . GLU A 1 106 ? -9.807 -3.091 3.598 1.00 96.25 106 GLU A C 1
ATOM 826 O O . GLU A 1 106 ? -8.870 -2.622 2.945 1.00 96.25 106 GLU A O 1
ATOM 831 N N . VAL A 1 107 ? -9.610 -3.948 4.593 1.00 97.44 107 VAL A N 1
ATOM 832 C CA . VAL A 1 107 ? -8.287 -4.271 5.128 1.00 97.44 107 VAL A CA 1
ATOM 833 C C . VAL A 1 107 ? -7.939 -5.715 4.816 1.00 97.44 107 VAL A C 1
ATOM 835 O O . VAL A 1 107 ? -8.676 -6.627 5.179 1.00 97.44 107 VAL A O 1
ATOM 838 N N . VAL A 1 108 ? -6.799 -5.919 4.163 1.00 97.06 108 VAL A N 1
ATOM 839 C CA . VAL A 1 108 ? -6.200 -7.231 3.910 1.00 97.06 108 VAL A CA 1
ATOM 840 C C . VAL A 1 108 ? -5.400 -7.633 5.140 1.00 97.06 108 VAL A C 1
ATOM 842 O O . VAL A 1 108 ? -4.425 -6.958 5.485 1.00 97.06 108 VAL A O 1
ATOM 845 N N . VAL A 1 109 ? -5.801 -8.721 5.791 1.00 96.69 109 VAL A N 1
ATOM 846 C CA . VAL A 1 109 ? -5.273 -9.114 7.099 1.00 96.69 109 VAL A CA 1
ATOM 847 C C . VAL A 1 109 ? -4.877 -10.587 7.186 1.00 96.69 109 VAL A C 1
ATOM 849 O O . VAL A 1 109 ? -5.450 -11.439 6.506 1.00 96.69 109 VAL A O 1
ATOM 852 N N . ASP A 1 110 ? -3.946 -10.890 8.094 1.00 93.94 110 ASP A N 1
ATOM 853 C CA . ASP A 1 110 ? -3.804 -12.228 8.685 1.00 93.94 110 ASP A CA 1
ATOM 854 C C . ASP A 1 110 ? -4.239 -12.207 10.161 1.00 93.94 110 ASP A C 1
ATOM 856 O O . ASP A 1 110 ? -3.978 -11.225 10.866 1.00 93.94 110 ASP A O 1
ATOM 860 N N . PRO A 1 111 ? -4.871 -13.283 10.657 1.00 92.56 111 PRO A N 1
ATOM 861 C CA . PRO A 1 111 ? -5.156 -13.432 12.077 1.00 92.56 111 PRO A CA 1
ATOM 862 C C . PRO A 1 111 ? -3.858 -13.597 12.879 1.00 92.56 111 PRO A C 1
ATOM 864 O O . PRO A 1 111 ? -2.903 -14.226 12.421 1.00 92.56 111 PRO A O 1
ATOM 867 N N . MET A 1 112 ? -3.842 -13.063 14.097 1.00 89.88 112 MET A N 1
ATOM 868 C CA . MET A 1 112 ? -2.734 -13.190 15.042 1.00 89.88 112 MET A CA 1
ATOM 869 C C . MET A 1 112 ? -3.122 -14.007 16.272 1.00 89.88 112 MET A C 1
ATOM 871 O O . MET A 1 112 ? -4.295 -14.124 16.644 1.00 89.88 112 MET A O 1
ATOM 875 N N . ASP A 1 113 ? -2.100 -14.525 16.952 1.00 82.12 113 ASP A N 1
ATOM 876 C CA . ASP A 1 113 ? -2.256 -15.116 18.274 1.00 82.12 113 ASP A CA 1
ATOM 877 C C . ASP A 1 113 ? -2.849 -14.074 19.235 1.00 82.12 113 ASP A C 1
ATOM 879 O O . ASP A 1 113 ? -2.373 -12.944 19.333 1.00 82.12 113 ASP A O 1
ATOM 883 N N . GLY A 1 114 ? -3.930 -14.439 19.928 1.00 80.31 114 GLY A N 1
ATOM 884 C CA . GLY A 1 114 ? -4.678 -13.519 20.795 1.00 80.31 114 GLY A CA 1
ATOM 885 C C . GLY A 1 114 ? -5.931 -12.900 20.164 1.00 80.31 114 GLY A C 1
ATOM 886 O O . GLY A 1 114 ? -6.644 -12.181 20.856 1.00 80.31 114 GLY A O 1
ATOM 887 N N . GLY A 1 115 ? -6.250 -13.222 18.905 1.00 87.38 115 GLY A N 1
ATOM 888 C CA . GLY A 1 115 ? -7.537 -12.883 18.280 1.00 87.38 115 GLY A CA 1
ATOM 889 C C . GLY A 1 115 ? -7.615 -11.495 17.638 1.00 87.38 115 GLY A C 1
ATOM 890 O O . GLY A 1 115 ? -8.685 -11.119 17.167 1.00 87.38 115 GLY A O 1
ATOM 891 N N . SER A 1 116 ? -6.509 -10.748 17.599 1.00 93.12 116 SER A N 1
ATOM 892 C CA . SER A 1 116 ? -6.379 -9.555 16.757 1.00 93.12 116 SER A CA 1
ATOM 893 C C . SER A 1 116 ? -5.886 -9.917 15.352 1.00 93.12 116 SER A C 1
ATOM 895 O O . SER A 1 116 ? -5.583 -11.074 15.057 1.00 93.12 116 SER A O 1
ATOM 897 N N . TYR A 1 117 ? -5.825 -8.926 14.466 1.00 96.12 117 TYR A N 1
ATOM 898 C CA . TYR A 1 117 ? -5.448 -9.096 13.066 1.00 96.12 117 TYR A CA 1
ATOM 899 C C . TYR A 1 117 ? -4.305 -8.157 12.693 1.00 96.12 117 TYR A C 1
ATOM 901 O O . TYR A 1 117 ? -4.291 -7.002 13.120 1.00 96.12 117 TYR A O 1
ATOM 909 N N . PHE A 1 118 ? -3.371 -8.634 11.868 1.00 95.75 118 PHE A N 1
ATOM 910 C CA . PHE A 1 118 ? -2.319 -7.800 11.294 1.00 95.75 118 PHE A CA 1
ATOM 911 C C . PHE A 1 118 ? -2.670 -7.379 9.869 1.00 95.75 118 PHE A C 1
ATOM 913 O O . PHE A 1 118 ? -2.892 -8.233 9.011 1.00 95.75 118 PHE A O 1
ATOM 920 N N . ALA A 1 119 ? -2.676 -6.078 9.604 1.00 96.62 119 ALA A N 1
ATOM 921 C CA . ALA A 1 119 ? -2.965 -5.488 8.309 1.00 96.62 119 ALA A CA 1
ATOM 922 C C . ALA A 1 119 ? -1.719 -5.423 7.413 1.00 96.62 119 ALA A C 1
ATOM 924 O O . ALA A 1 119 ? -0.692 -4.844 7.773 1.00 96.62 119 ALA A O 1
ATOM 925 N N . TYR A 1 120 ? -1.847 -5.977 6.207 1.00 95.19 120 TYR A N 1
ATOM 926 C CA . TYR A 1 120 ? -0.837 -5.915 5.145 1.00 95.19 120 TYR A CA 1
ATOM 927 C C . TYR A 1 120 ? -1.183 -4.902 4.052 1.00 95.19 120 TYR A C 1
ATOM 929 O O . TYR A 1 120 ? -0.291 -4.377 3.388 1.00 95.19 120 TYR A O 1
ATOM 937 N N . ALA A 1 121 ? -2.466 -4.619 3.856 1.00 95.25 121 ALA A N 1
ATOM 938 C CA . ALA A 1 121 ? -2.913 -3.520 3.018 1.00 95.25 121 ALA A CA 1
ATOM 939 C C . ALA A 1 121 ? -4.244 -2.979 3.530 1.00 95.25 121 ALA A C 1
ATOM 941 O O . ALA A 1 121 ? -5.055 -3.722 4.080 1.00 95.25 121 ALA A O 1
ATOM 942 N N . LEU A 1 122 ? -4.480 -1.692 3.318 1.00 95.56 122 LEU A N 1
ATOM 943 C CA . LEU A 1 122 ? -5.723 -1.020 3.669 1.00 95.56 122 LEU A CA 1
ATOM 944 C C . LEU A 1 122 ? -6.168 -0.200 2.467 1.00 95.56 122 LEU A C 1
ATOM 946 O O . LEU A 1 122 ? -5.417 0.651 1.998 1.00 95.56 122 LEU A O 1
ATOM 950 N N . ARG A 1 123 ? -7.371 -0.458 1.955 1.00 94.62 123 ARG A N 1
ATOM 951 C CA . ARG A 1 123 ? -8.003 0.346 0.906 1.00 94.62 123 ARG A CA 1
ATOM 952 C C . ARG A 1 123 ? -9.043 1.264 1.520 1.00 94.62 123 ARG A C 1
ATOM 954 O O . ARG A 1 123 ? -9.830 0.823 2.352 1.00 94.62 123 ARG A O 1
ATOM 961 N N . ARG A 1 124 ? -9.098 2.502 1.037 1.00 94.12 124 ARG A N 1
ATOM 962 C CA . ARG A 1 124 ? -10.212 3.422 1.266 1.00 94.12 124 ARG A CA 1
ATOM 963 C C . ARG A 1 124 ? -10.957 3.620 -0.060 1.00 94.12 124 ARG A C 1
ATOM 965 O O . ARG A 1 124 ? -10.439 4.281 -0.961 1.00 94.12 124 ARG A O 1
ATOM 972 N N . PRO A 1 125 ? -12.139 3.000 -0.235 1.00 91.69 125 PRO A N 1
ATOM 973 C CA . PRO A 1 125 ? -12.849 3.025 -1.513 1.00 91.69 125 PRO A CA 1
ATOM 974 C C . PRO A 1 125 ? -13.270 4.414 -1.995 1.00 91.69 125 PRO A C 1
ATOM 976 O O . PRO A 1 125 ? -13.228 4.665 -3.194 1.00 91.69 125 PRO A O 1
ATOM 979 N N . VAL A 1 126 ? -13.640 5.320 -1.082 1.00 90.38 126 VAL A N 1
ATOM 980 C CA . VAL A 1 126 ? -14.212 6.635 -1.437 1.00 90.38 126 VAL A CA 1
ATOM 981 C C . VAL A 1 126 ? -13.283 7.504 -2.293 1.00 90.38 126 VAL A C 1
ATOM 983 O O . VAL A 1 126 ? -13.761 8.323 -3.072 1.00 90.38 126 VAL A O 1
ATOM 986 N N . ASP A 1 127 ? -11.968 7.322 -2.181 1.00 89.06 127 ASP A N 1
ATOM 987 C CA . ASP A 1 127 ? -10.974 8.149 -2.866 1.00 89.06 127 ASP A CA 1
ATOM 988 C C . ASP A 1 127 ? -9.825 7.354 -3.494 1.00 89.06 127 ASP A C 1
ATOM 990 O O . ASP A 1 127 ? -8.775 7.914 -3.813 1.00 89.06 127 ASP A O 1
ATOM 994 N N . HIS A 1 128 ? -10.048 6.058 -3.723 1.00 91.31 128 HIS A N 1
ATOM 995 C CA . HIS A 1 128 ? -9.120 5.164 -4.416 1.00 91.31 128 HIS A CA 1
ATOM 996 C C . HIS A 1 128 ? -7.733 5.037 -3.768 1.00 91.31 128 HIS A C 1
ATOM 998 O O . HIS A 1 128 ? -6.762 4.683 -4.443 1.00 91.31 128 HIS A O 1
ATOM 1004 N N . LEU A 1 129 ? -7.622 5.292 -2.462 1.00 92.19 129 LEU A N 1
ATOM 1005 C CA . LEU A 1 129 ? -6.354 5.169 -1.751 1.00 92.19 129 LEU A CA 1
ATOM 1006 C C . LEU A 1 129 ? -6.097 3.741 -1.289 1.00 92.19 129 LEU A C 1
ATOM 1008 O O . LEU A 1 129 ? -7.001 3.034 -0.833 1.00 92.19 129 LEU A O 1
ATOM 1012 N N . ILE A 1 130 ? -4.833 3.342 -1.356 1.00 93.50 130 ILE A N 1
ATOM 1013 C CA . ILE A 1 130 ? -4.335 2.112 -0.761 1.00 93.50 130 ILE A CA 1
ATOM 1014 C C . ILE A 1 130 ? -3.029 2.372 -0.008 1.00 93.50 130 ILE A C 1
ATOM 1016 O O . ILE A 1 130 ? -2.063 2.923 -0.542 1.00 93.50 130 ILE A O 1
ATOM 1020 N N . TRP A 1 131 ? -3.009 1.949 1.251 1.00 93.06 131 TRP A N 1
ATOM 1021 C CA . TRP A 1 131 ? -1.814 1.864 2.078 1.00 93.06 131 TRP A CA 1
ATOM 1022 C C . TRP A 1 131 ? -1.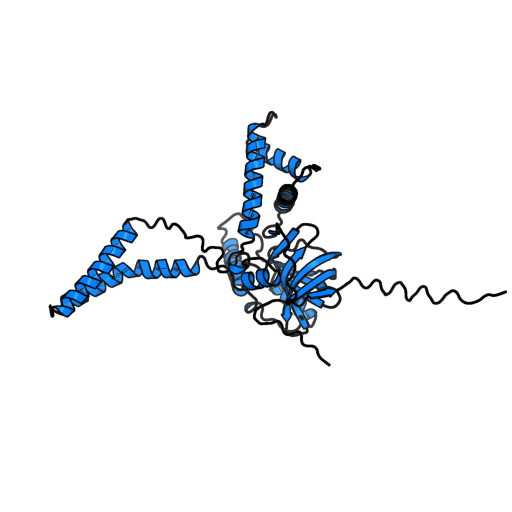294 0.439 2.009 1.00 93.06 131 TRP A C 1
ATOM 1024 O O . TRP A 1 131 ? -2.043 -0.511 2.242 1.00 93.06 131 TRP A O 1
ATOM 1034 N N . MET A 1 132 ? -0.010 0.301 1.699 1.00 91.50 132 MET A N 1
ATOM 1035 C CA . MET A 1 132 ? 0.662 -0.989 1.591 1.00 91.50 132 MET A CA 1
ATOM 1036 C C . MET A 1 132 ? 1.600 -1.190 2.776 1.00 91.50 132 MET A C 1
ATOM 1038 O O . MET A 1 132 ? 2.180 -0.232 3.297 1.00 91.50 132 MET A O 1
ATOM 1042 N N . HIS A 1 133 ? 1.794 -2.447 3.165 1.00 91.12 133 HIS A N 1
ATOM 1043 C CA . HIS A 1 133 ? 2.894 -2.823 4.038 1.00 91.12 133 HIS A CA 1
ATOM 1044 C C . HIS A 1 133 ? 4.235 -2.350 3.432 1.00 91.12 133 HIS A C 1
ATOM 1046 O O . HIS A 1 133 ? 4.413 -2.434 2.209 1.00 91.12 133 HIS A O 1
ATOM 1052 N N . PRO A 1 134 ? 5.193 -1.852 4.239 1.00 87.19 134 PRO A N 1
ATOM 1053 C CA . PRO A 1 134 ? 6.461 -1.349 3.718 1.00 87.19 134 PRO A CA 1
ATOM 1054 C C . PRO A 1 134 ? 7.215 -2.379 2.865 1.00 87.19 134 PRO A C 1
ATOM 1056 O O . PRO A 1 134 ? 7.314 -3.549 3.235 1.00 87.19 134 PRO A O 1
ATOM 1059 N N . TYR A 1 135 ? 7.783 -1.928 1.742 1.00 83.44 135 TYR A N 1
ATOM 1060 C CA . TYR A 1 135 ? 8.485 -2.758 0.745 1.00 83.44 135 TYR A CA 1
ATOM 1061 C C . TYR A 1 135 ? 7.620 -3.818 0.036 1.00 83.44 135 TYR A C 1
ATOM 1063 O O . TYR A 1 135 ? 8.150 -4.767 -0.542 1.00 83.44 135 TYR A O 1
ATOM 1071 N N . VAL A 1 136 ? 6.292 -3.671 0.060 1.00 88.31 136 VAL A N 1
ATOM 1072 C CA . VAL A 1 136 ? 5.344 -4.609 -0.561 1.00 88.31 136 VAL A CA 1
ATOM 1073 C C . VAL A 1 136 ? 4.538 -3.911 -1.663 1.00 88.31 136 VAL A C 1
ATOM 1075 O O . VAL A 1 136 ? 3.315 -3.869 -1.626 1.00 88.31 136 VAL A O 1
ATOM 1078 N N . THR A 1 137 ? 5.224 -3.311 -2.635 1.00 88.44 137 THR A N 1
ATOM 1079 C CA . THR A 1 137 ? 4.613 -2.498 -3.709 1.00 88.44 137 THR A CA 1
ATOM 1080 C C . THR A 1 137 ? 4.611 -3.178 -5.078 1.00 88.44 137 THR A C 1
ATOM 1082 O O . THR A 1 137 ? 3.903 -2.752 -5.992 1.00 88.44 137 THR A O 1
ATOM 1085 N N . GLU A 1 138 ? 5.375 -4.258 -5.232 1.00 89.50 138 GLU A N 1
ATOM 1086 C CA . GLU A 1 138 ? 5.535 -4.970 -6.497 1.00 89.50 138 GLU A CA 1
ATOM 1087 C C . GLU A 1 138 ? 5.414 -6.475 -6.299 1.00 89.50 138 GLU A C 1
ATOM 1089 O O . GLU A 1 138 ? 6.000 -7.021 -5.361 1.00 89.50 138 GLU A O 1
ATOM 1094 N N . GLY A 1 139 ? 4.707 -7.152 -7.203 1.00 89.12 139 GLY A N 1
ATOM 1095 C CA . GLY A 1 139 ? 4.692 -8.609 -7.275 1.00 89.12 139 GLY A CA 1
ATOM 1096 C C . GLY A 1 139 ? 6.034 -9.191 -7.736 1.00 89.12 139 GLY A C 1
ATOM 1097 O O . GLY A 1 139 ? 6.873 -8.508 -8.332 1.00 89.12 139 GLY A O 1
ATOM 1098 N N . THR A 1 140 ? 6.257 -10.476 -7.469 1.00 89.00 140 THR A N 1
ATOM 1099 C CA . THR A 1 140 ? 7.544 -11.166 -7.692 1.00 89.00 140 THR A CA 1
ATOM 1100 C C . THR A 1 140 ? 8.042 -11.147 -9.140 1.00 89.00 140 THR A C 1
ATOM 1102 O O . THR A 1 140 ? 9.249 -11.239 -9.371 1.00 89.00 140 THR A O 1
ATOM 1105 N N . GLU A 1 141 ? 7.141 -10.984 -10.108 1.00 84.56 141 GLU A N 1
ATOM 1106 C CA . GLU A 1 141 ? 7.412 -10.953 -11.548 1.00 84.56 141 GLU A CA 1
ATOM 1107 C C . GLU A 1 141 ? 7.239 -9.550 -12.171 1.00 84.56 141 GLU A C 1
ATOM 1109 O O . GLU A 1 141 ? 7.479 -9.373 -13.367 1.00 84.56 141 GLU A O 1
ATOM 1114 N N . ALA A 1 142 ? 6.862 -8.530 -11.392 1.00 81.75 142 ALA A N 1
ATOM 1115 C CA . ALA A 1 142 ? 6.529 -7.198 -11.909 1.00 81.75 142 ALA A CA 1
ATOM 1116 C C . ALA A 1 142 ? 7.727 -6.480 -12.557 1.00 81.75 142 ALA A C 1
ATOM 1118 O O . ALA A 1 142 ? 7.590 -5.801 -13.578 1.00 81.75 142 ALA A O 1
ATOM 1119 N N . SER A 1 143 ? 8.921 -6.691 -12.008 1.00 68.88 143 SER A N 1
ATOM 1120 C CA . SER A 1 143 ? 10.182 -6.103 -12.474 1.00 68.88 143 SER A CA 1
ATOM 1121 C C . SER A 1 143 ? 10.941 -6.980 -13.492 1.00 68.88 143 SER A C 1
ATOM 1123 O O . SER A 1 143 ? 12.094 -6.699 -13.832 1.00 68.88 143 SER A O 1
ATOM 1125 N N . VAL A 1 144 ? 10.305 -8.039 -14.024 1.00 60.94 144 VAL A N 1
ATOM 1126 C CA . VAL A 1 144 ? 10.891 -8.967 -15.023 1.00 60.94 144 VAL A CA 1
ATOM 1127 C C . VAL A 1 144 ? 10.783 -8.431 -16.460 1.00 60.94 144 VAL A C 1
ATOM 1129 O O . VAL A 1 144 ? 11.098 -9.130 -17.424 1.00 60.94 144 VAL A O 1
ATOM 1132 N N . GLU A 1 145 ? 10.438 -7.155 -16.645 1.00 49.41 145 GLU A N 1
ATOM 1133 C CA . GLU A 1 145 ? 10.729 -6.479 -17.909 1.00 49.41 145 GLU A CA 1
ATOM 1134 C C . GLU A 1 145 ? 12.232 -6.564 -18.155 1.00 49.41 145 GLU A C 1
ATOM 1136 O O . GLU A 1 145 ? 13.020 -5.919 -17.467 1.00 49.41 145 GLU A O 1
ATOM 1141 N N . ASN A 1 146 ? 12.605 -7.443 -19.095 1.00 41.69 146 ASN A N 1
ATOM 1142 C CA . ASN A 1 146 ? 13.968 -7.750 -19.499 1.00 41.69 146 ASN A CA 1
ATOM 1143 C C . ASN A 1 146 ? 14.841 -6.508 -19.344 1.00 41.69 146 ASN A C 1
ATOM 1145 O O . ASN A 1 146 ? 14.734 -5.616 -20.195 1.00 41.69 146 ASN A O 1
ATOM 1149 N N . PRO A 1 147 ? 15.714 -6.416 -18.320 1.00 42.09 147 PRO A N 1
ATOM 1150 C CA . PRO A 1 147 ? 16.674 -5.342 -18.321 1.00 42.09 147 PRO A CA 1
ATOM 1151 C C . PRO A 1 147 ? 17.455 -5.565 -19.609 1.00 42.09 147 PRO A C 1
ATOM 1153 O O . PRO A 1 147 ? 18.142 -6.580 -19.764 1.00 42.09 147 PRO A O 1
ATOM 1156 N N . LYS A 1 148 ? 17.293 -4.665 -20.586 1.00 41.41 148 LYS A N 1
ATOM 1157 C CA . LYS A 1 148 ? 18.227 -4.539 -21.697 1.00 41.41 148 LYS A CA 1
ATOM 1158 C C . LYS A 1 148 ? 19.516 -4.095 -21.035 1.00 41.41 148 LYS A C 1
ATOM 1160 O O . LYS A 1 148 ? 19.804 -2.906 -20.933 1.00 41.41 148 LYS A O 1
ATOM 1165 N N . ILE A 1 149 ? 20.247 -5.060 -20.484 1.00 45.53 149 ILE A N 1
ATOM 1166 C CA . ILE A 1 149 ? 21.504 -4.788 -19.825 1.00 45.53 149 ILE A CA 1
ATOM 1167 C C . ILE A 1 149 ? 22.390 -4.270 -20.943 1.00 45.53 149 ILE A C 1
ATOM 1169 O O . ILE A 1 149 ? 22.783 -5.007 -21.850 1.00 45.53 149 ILE A O 1
ATOM 1173 N N . ARG A 1 150 ? 22.712 -2.982 -20.874 1.00 44.47 150 ARG A N 1
ATOM 1174 C CA . ARG A 1 150 ? 23.855 -2.416 -21.572 1.00 44.47 150 ARG A CA 1
ATOM 1175 C C . ARG A 1 150 ? 25.104 -2.972 -20.886 1.00 44.47 150 ARG A C 1
ATOM 1177 O O . ARG A 1 150 ? 25.814 -2.264 -20.185 1.00 44.47 150 ARG A O 1
ATOM 1184 N N . THR A 1 151 ? 25.334 -4.279 -21.015 1.00 54.94 151 THR A N 1
ATOM 1185 C CA . THR A 1 151 ? 26.577 -4.911 -20.578 1.00 54.94 151 THR A CA 1
ATOM 1186 C C . THR A 1 151 ? 27.661 -4.259 -21.411 1.00 54.94 151 THR A C 1
ATOM 1188 O O . THR A 1 151 ? 27.586 -4.310 -22.644 1.00 54.94 151 THR A O 1
ATOM 1191 N N . SER A 1 152 ? 28.622 -3.616 -20.751 1.00 60.41 152 SER A N 1
ATOM 1192 C CA . SER A 1 152 ? 29.783 -3.056 -21.434 1.00 60.41 152 SER A CA 1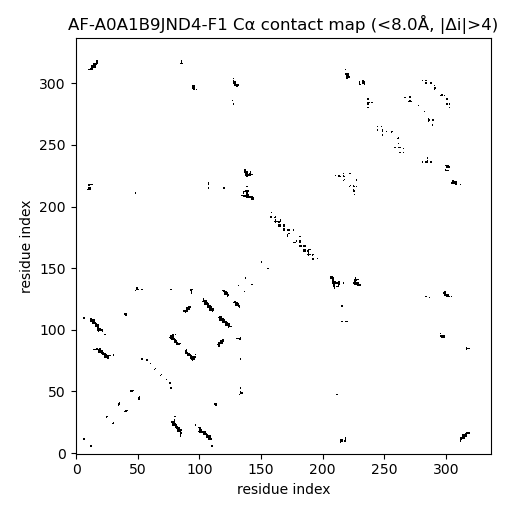
ATOM 1193 C C . SER A 1 152 ? 30.381 -4.126 -22.361 1.00 60.41 152 SER A C 1
ATOM 1195 O O . SER A 1 152 ? 30.469 -5.287 -21.946 1.00 60.41 152 SER A O 1
ATOM 1197 N N . PRO A 1 153 ? 30.786 -3.787 -23.599 1.00 69.81 153 PRO A N 1
ATOM 1198 C CA . PRO A 1 153 ? 31.410 -4.744 -24.517 1.00 69.81 153 PRO A CA 1
ATOM 1199 C C . PRO A 1 153 ? 32.610 -5.467 -23.882 1.00 69.81 153 PRO A C 1
ATOM 1201 O O . PRO A 1 153 ? 32.871 -6.620 -24.206 1.00 69.81 153 PRO A O 1
ATOM 1204 N N . ILE A 1 154 ? 33.266 -4.833 -22.904 1.00 70.44 154 ILE A N 1
ATOM 1205 C CA . ILE A 1 154 ? 34.365 -5.400 -22.113 1.00 70.44 154 ILE A CA 1
ATOM 1206 C C . ILE A 1 154 ? 33.918 -6.640 -21.324 1.00 70.44 154 ILE A C 1
ATOM 1208 O O . ILE A 1 154 ? 34.631 -7.636 -21.297 1.00 70.44 154 ILE A O 1
ATOM 1212 N N . VAL A 1 155 ? 32.722 -6.621 -20.726 1.00 70.31 155 VAL A N 1
ATOM 1213 C CA . VAL A 1 155 ? 32.200 -7.757 -19.943 1.00 70.31 155 VAL A CA 1
ATOM 1214 C C . VAL A 1 155 ? 31.911 -8.951 -20.855 1.00 70.31 155 VAL A C 1
ATOM 1216 O O . VAL A 1 155 ? 32.290 -10.070 -20.525 1.00 70.31 155 VAL A O 1
ATOM 1219 N N . LYS A 1 156 ? 31.335 -8.705 -22.041 1.00 74.19 156 LYS A N 1
ATOM 1220 C CA . LYS A 1 156 ? 31.094 -9.752 -23.052 1.00 74.19 156 LYS A CA 1
ATOM 1221 C C . LYS A 1 156 ? 32.394 -10.341 -23.609 1.00 74.19 156 LYS A C 1
ATOM 1223 O O . LYS A 1 156 ? 32.461 -11.528 -23.907 1.00 74.19 156 LYS A O 1
ATOM 1228 N N . PHE A 1 157 ? 33.432 -9.518 -23.755 1.00 78.44 157 PHE A N 1
ATOM 1229 C CA . PHE A 1 157 ? 34.737 -9.968 -24.239 1.00 78.44 157 PHE A CA 1
ATOM 1230 C C . PHE A 1 157 ? 35.458 -10.849 -23.207 1.00 78.44 157 PHE A C 1
ATOM 1232 O O . PHE A 1 157 ? 35.997 -11.896 -23.555 1.00 78.44 157 PHE A O 1
ATOM 1239 N N . MET A 1 158 ? 35.400 -10.468 -21.927 1.00 78.25 158 MET A N 1
ATOM 1240 C CA . MET A 1 158 ? 35.953 -11.260 -20.820 1.00 78.25 158 MET A CA 1
ATOM 1241 C C . MET A 1 158 ? 35.232 -12.606 -20.657 1.00 78.25 158 MET A C 1
ATOM 1243 O O . MET A 1 158 ? 35.879 -13.620 -20.402 1.00 78.25 158 MET A O 1
ATOM 1247 N N . GLU A 1 159 ? 33.914 -12.635 -20.875 1.00 74.38 159 GLU A N 1
ATOM 1248 C CA . GLU A 1 159 ? 33.108 -13.862 -20.895 1.00 74.38 159 GLU A CA 1
ATOM 1249 C C . GLU A 1 159 ? 33.555 -14.823 -22.007 1.00 74.38 159 GLU A C 1
ATOM 1251 O O . GLU A 1 159 ? 33.798 -16.003 -21.747 1.00 74.38 159 GLU A O 1
ATOM 1256 N N . LEU A 1 160 ? 33.747 -14.313 -23.229 1.00 82.38 160 LEU A N 1
ATOM 1257 C CA . LEU A 1 160 ? 34.205 -15.119 -24.361 1.00 82.38 160 LEU A CA 1
ATOM 1258 C C . LEU A 1 160 ? 35.596 -15.724 -24.109 1.00 82.38 160 LEU A C 1
ATOM 1260 O O . LEU A 1 160 ? 35.816 -16.903 -24.392 1.00 82.38 160 LEU A O 1
ATOM 1264 N N . ILE A 1 161 ? 36.518 -14.943 -23.535 1.00 83.12 161 ILE A N 1
ATOM 1265 C CA . ILE A 1 161 ? 37.865 -15.414 -23.176 1.00 83.12 161 ILE A CA 1
ATOM 1266 C C . ILE A 1 161 ? 37.794 -16.489 -22.085 1.00 83.12 161 ILE A C 1
ATOM 1268 O O . ILE A 1 161 ? 38.449 -17.524 -22.211 1.00 83.12 161 ILE A O 1
ATOM 1272 N N . GLY A 1 162 ? 36.984 -16.281 -21.042 1.00 79.94 162 GLY A N 1
ATOM 1273 C CA . GLY A 1 162 ? 36.808 -17.249 -19.957 1.00 79.94 162 GLY A CA 1
ATOM 1274 C C . GLY A 1 162 ? 36.276 -18.594 -20.458 1.00 79.94 162 GLY A C 1
ATOM 1275 O O . GLY A 1 162 ? 36.872 -19.636 -20.181 1.00 79.94 162 GLY A O 1
ATOM 1276 N N . ILE A 1 163 ? 35.216 -18.573 -21.275 1.00 82.94 163 ILE A N 1
ATOM 1277 C CA . ILE A 1 163 ? 34.621 -19.781 -21.873 1.00 82.94 163 ILE A CA 1
ATOM 1278 C C . ILE A 1 163 ? 35.622 -20.480 -22.800 1.00 82.94 163 ILE A C 1
ATOM 1280 O O . ILE A 1 163 ? 35.812 -21.694 -22.699 1.00 82.94 163 ILE A O 1
ATOM 1284 N N . SER A 1 164 ? 36.311 -19.726 -23.663 1.00 82.81 164 SER A N 1
ATOM 1285 C CA . SER A 1 164 ? 37.323 -20.280 -24.568 1.00 82.81 164 SER A CA 1
ATOM 1286 C C . SER A 1 164 ? 38.482 -20.930 -23.806 1.00 82.81 164 SER A C 1
ATOM 1288 O O . SER A 1 164 ? 38.957 -21.987 -24.216 1.00 82.81 164 SER A O 1
ATOM 1290 N N . SER A 1 165 ? 38.920 -20.337 -22.690 1.00 81.31 165 SER A N 1
ATOM 1291 C CA . SER A 1 165 ? 39.984 -20.889 -21.842 1.00 81.31 165 SER A CA 1
ATOM 1292 C C . SER A 1 165 ? 39.557 -22.197 -21.173 1.00 81.31 165 SER A C 1
ATOM 1294 O O . SER A 1 165 ? 40.335 -23.150 -21.126 1.00 81.31 165 SER A O 1
ATOM 1296 N N . CYS A 1 166 ? 38.306 -22.290 -20.709 1.00 78.00 166 CYS A N 1
ATOM 1297 C CA . CYS A 1 166 ? 37.762 -23.524 -20.138 1.00 78.00 166 CYS A CA 1
ATOM 1298 C C . CYS A 1 166 ? 37.631 -24.642 -21.185 1.00 78.00 166 CYS A C 1
ATOM 1300 O O . CYS A 1 166 ? 38.035 -25.772 -20.913 1.00 78.00 166 CYS A O 1
ATOM 1302 N N . ILE A 1 167 ? 37.126 -24.338 -22.387 1.00 84.62 167 ILE A N 1
ATOM 1303 C CA . ILE A 1 167 ? 37.018 -25.312 -23.490 1.00 84.62 167 ILE A CA 1
ATOM 1304 C C . ILE A 1 167 ? 38.408 -25.801 -23.909 1.00 84.62 167 ILE A C 1
ATOM 1306 O O . ILE A 1 167 ? 38.618 -27.004 -24.069 1.00 84.62 167 ILE A O 1
ATOM 1310 N N . TRP A 1 168 ? 39.372 -24.886 -24.035 1.00 81.31 168 TRP A N 1
ATOM 1311 C CA . TRP A 1 168 ? 40.750 -25.237 -24.363 1.00 81.31 168 TRP A CA 1
ATOM 1312 C C . TRP A 1 168 ? 41.391 -26.103 -23.274 1.00 81.31 168 TRP A C 1
ATOM 1314 O O . TRP A 1 168 ? 42.011 -27.113 -23.588 1.00 81.31 168 TRP A O 1
ATOM 1324 N N . GLY A 1 169 ? 41.185 -25.775 -21.995 1.00 78.31 169 GLY A N 1
ATOM 1325 C CA . GLY A 1 169 ? 41.641 -26.596 -20.871 1.00 78.31 169 GLY A CA 1
ATOM 1326 C C . GLY A 1 169 ? 41.077 -28.022 -20.911 1.00 78.31 169 GLY A C 1
ATOM 1327 O O . GLY A 1 169 ? 41.833 -28.979 -20.774 1.00 78.31 169 GLY A O 1
ATOM 1328 N N . LEU A 1 170 ? 39.777 -28.186 -21.181 1.00 81.12 170 LEU A N 1
ATOM 1329 C CA . LEU A 1 170 ? 39.149 -29.508 -21.329 1.00 81.12 170 LEU A CA 1
ATOM 1330 C C . LEU A 1 170 ? 39.706 -30.293 -22.529 1.00 81.12 170 LEU A C 1
ATOM 1332 O O . LEU A 1 170 ? 39.934 -31.498 -22.422 1.00 81.12 170 LEU A O 1
ATOM 1336 N N . LEU A 1 171 ? 39.979 -29.616 -23.649 1.00 83.44 171 LEU A N 1
ATOM 1337 C CA . LEU A 1 171 ? 40.594 -30.224 -24.831 1.00 83.44 171 LEU A CA 1
ATOM 1338 C C . LEU A 1 171 ? 42.023 -30.715 -24.547 1.00 83.44 171 LEU A C 1
ATOM 1340 O O . LEU A 1 171 ? 42.407 -31.791 -24.996 1.00 83.44 171 LEU A O 1
ATOM 1344 N N . GLN A 1 172 ? 42.801 -29.960 -23.772 1.00 80.06 172 GLN A N 1
ATOM 1345 C CA . GLN A 1 172 ? 44.161 -30.338 -23.369 1.00 80.06 172 GLN A CA 1
ATOM 1346 C C . GLN A 1 172 ? 44.166 -31.589 -22.474 1.00 80.06 172 GLN A C 1
ATOM 1348 O O . GLN A 1 172 ? 44.999 -32.474 -22.674 1.00 80.06 172 GLN A O 1
ATOM 1353 N N . ILE A 1 173 ? 43.196 -31.707 -21.554 1.00 80.75 173 ILE A N 1
ATOM 1354 C CA . ILE A 1 173 ? 42.985 -32.921 -20.740 1.00 80.75 173 ILE A CA 1
ATOM 1355 C C . ILE A 1 173 ? 42.660 -34.119 -21.641 1.00 80.75 173 ILE A C 1
ATOM 1357 O O . ILE A 1 173 ? 43.239 -35.191 -21.472 1.00 80.75 173 ILE A O 1
ATOM 1361 N N . TYR A 1 174 ? 41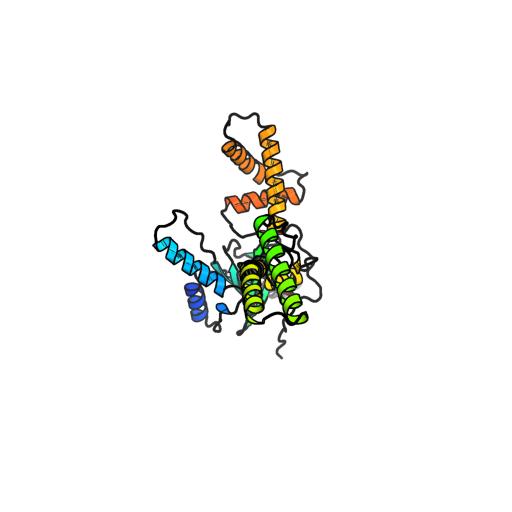.768 -33.935 -22.619 1.00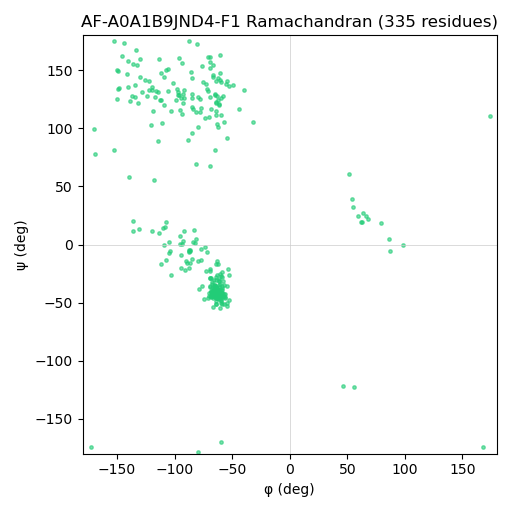 82.44 174 TYR A N 1
ATOM 1362 C CA . TYR A 1 174 ? 41.395 -34.982 -23.574 1.00 82.44 174 TYR A CA 1
ATOM 1363 C C . TYR A 1 174 ? 42.587 -35.463 -24.418 1.00 82.44 174 TYR A C 1
ATOM 1365 O O . TYR A 1 174 ? 42.741 -36.659 -24.651 1.00 82.44 174 TYR A O 1
ATOM 1373 N N . LEU A 1 175 ? 43.464 -34.542 -24.827 1.00 86.62 175 LEU A N 1
ATOM 1374 C CA . LEU A 1 175 ? 44.671 -34.834 -25.607 1.00 86.62 175 LEU A CA 1
ATOM 1375 C C . LEU A 1 175 ? 45.858 -35.335 -24.759 1.00 86.62 175 LEU A C 1
ATOM 1377 O O . LEU A 1 175 ? 46.941 -35.528 -25.306 1.00 86.62 175 LEU A O 1
ATOM 1381 N N . GLN A 1 176 ? 45.673 -35.551 -23.449 1.00 81.12 176 GLN A N 1
ATOM 1382 C CA . GLN A 1 176 ? 46.713 -35.991 -22.504 1.00 81.12 176 GLN A CA 1
ATOM 1383 C C . GLN A 1 176 ? 47.966 -35.097 -22.485 1.00 81.12 176 GLN A C 1
ATOM 1385 O O . GLN A 1 176 ? 49.083 -35.557 -22.240 1.00 81.12 176 GLN A O 1
ATOM 1390 N N . ILE A 1 177 ? 47.790 -33.798 -22.730 1.00 75.62 177 ILE A N 1
ATOM 1391 C CA . ILE A 1 177 ? 48.873 -32.820 -22.616 1.00 75.62 177 ILE A CA 1
ATOM 1392 C C . ILE A 1 177 ? 49.126 -32.530 -21.126 1.00 75.62 177 ILE A C 1
ATOM 1394 O O . ILE A 1 177 ? 48.251 -32.715 -20.280 1.00 75.62 177 ILE A O 1
ATOM 1398 N N . SER A 1 178 ? 50.357 -32.126 -20.791 1.00 79.56 178 SER A N 1
ATOM 1399 C CA . SER A 1 178 ? 50.845 -31.928 -19.419 1.00 79.56 178 SER A CA 1
ATOM 1400 C C . SER A 1 178 ? 49.817 -31.285 -18.472 1.00 79.56 178 SER A C 1
ATOM 1402 O O . SER A 1 178 ? 49.197 -30.262 -18.773 1.00 79.56 178 SER A O 1
ATOM 1404 N N . LEU A 1 179 ? 49.675 -31.875 -17.284 1.00 72.56 179 LEU A N 1
ATOM 1405 C CA . LEU A 1 179 ? 48.648 -31.525 -16.299 1.00 72.56 179 LEU A CA 1
ATOM 1406 C C . LEU A 1 179 ? 48.848 -30.124 -15.689 1.00 72.56 179 LEU A C 1
ATOM 1408 O O . LEU A 1 179 ? 47.882 -29.419 -15.407 1.00 72.56 179 LEU A O 1
ATOM 1412 N N . VAL A 1 180 ? 50.103 -29.698 -15.523 1.00 79.12 180 VAL A N 1
ATOM 1413 C CA . VAL A 1 180 ? 50.475 -28.431 -14.866 1.00 79.12 180 VAL A CA 1
ATOM 1414 C C . VAL A 1 180 ? 50.041 -27.181 -15.656 1.00 79.12 180 VAL A C 1
ATOM 1416 O O . VAL A 1 180 ? 49.335 -26.348 -15.083 1.00 79.12 180 VAL A O 1
ATOM 1419 N N . PRO A 1 181 ? 50.385 -27.009 -16.952 1.00 76.94 181 PRO A N 1
ATOM 1420 C CA . PRO A 1 181 ? 49.929 -25.849 -17.727 1.00 76.94 181 PRO A CA 1
ATOM 1421 C C . PRO A 1 181 ? 48.409 -25.850 -17.937 1.00 76.94 181 PRO A C 1
ATOM 1423 O O . PRO A 1 181 ? 47.784 -24.790 -17.985 1.00 76.94 181 PRO A O 1
ATOM 1426 N N . THR A 1 182 ? 47.806 -27.038 -17.998 1.00 77.06 182 THR A N 1
ATOM 1427 C CA . THR A 1 182 ? 46.359 -27.213 -18.150 1.00 77.06 182 THR A CA 1
ATOM 1428 C C . THR A 1 182 ? 45.595 -26.699 -16.929 1.00 77.06 182 THR A C 1
ATOM 1430 O O . THR A 1 182 ? 44.620 -25.958 -17.073 1.00 77.06 182 THR A O 1
ATOM 1433 N N . LEU A 1 183 ? 46.079 -27.005 -15.720 1.00 78.44 183 LEU A N 1
ATOM 1434 C CA . LEU A 1 183 ? 45.504 -26.499 -14.472 1.00 78.44 183 LEU A CA 1
ATOM 1435 C C . LEU A 1 183 ? 45.596 -24.965 -14.384 1.00 78.44 183 LEU A C 1
ATOM 1437 O O . LEU A 1 183 ? 44.638 -24.313 -13.972 1.00 78.44 183 LEU A O 1
ATOM 1441 N N . TYR A 1 184 ? 46.719 -24.380 -14.814 1.00 81.81 184 TYR A N 1
ATOM 1442 C CA . TYR A 1 184 ? 46.922 -22.928 -14.791 1.00 81.81 184 TYR A CA 1
ATOM 1443 C C . TYR A 1 184 ? 45.927 -22.185 -15.697 1.00 81.81 184 TYR A C 1
ATOM 1445 O O . TYR A 1 184 ? 45.292 -21.222 -15.265 1.00 81.81 184 TYR A O 1
ATOM 1453 N N . LEU A 1 185 ? 45.729 -22.667 -16.930 1.00 77.62 185 LEU A N 1
ATOM 1454 C CA . LEU A 1 185 ? 44.760 -22.096 -17.878 1.00 77.62 185 LEU A CA 1
ATOM 1455 C C . LEU A 1 185 ? 43.310 -22.234 -17.394 1.00 77.62 185 LEU A C 1
ATOM 1457 O O . LEU A 1 185 ? 42.492 -21.334 -17.606 1.00 77.62 185 LEU A O 1
ATOM 1461 N N . PHE A 1 186 ? 42.991 -23.336 -16.715 1.00 76.94 186 PHE A N 1
ATOM 1462 C CA . PHE A 1 186 ? 41.667 -23.552 -16.142 1.00 76.94 186 PHE A CA 1
ATOM 1463 C C . PHE A 1 186 ? 41.378 -22.587 -14.983 1.00 76.94 186 PHE A C 1
ATOM 1465 O O . PHE A 1 186 ? 40.317 -21.966 -14.950 1.00 76.94 186 PHE A O 1
ATOM 1472 N N . ILE A 1 187 ? 42.340 -22.402 -14.070 1.00 82.00 187 ILE A N 1
ATOM 1473 C CA . ILE A 1 187 ? 42.222 -21.457 -12.948 1.00 82.00 187 ILE A CA 1
ATOM 1474 C C . ILE A 1 187 ? 42.083 -20.019 -13.463 1.00 82.00 187 ILE A C 1
ATOM 1476 O O . ILE A 1 187 ? 41.219 -19.283 -12.989 1.00 82.00 187 ILE A O 1
ATOM 1480 N N . LEU A 1 188 ? 42.877 -19.629 -14.467 1.00 81.69 188 LEU A N 1
ATOM 1481 C CA . LEU A 1 188 ? 42.788 -18.299 -15.076 1.00 81.69 188 LEU A CA 1
ATOM 1482 C C . LEU A 1 188 ? 41.408 -18.064 -15.716 1.00 81.69 188 LEU A C 1
ATOM 1484 O O . LEU A 1 188 ? 40.798 -17.020 -15.491 1.00 81.69 188 LEU A O 1
ATOM 1488 N N . GLY A 1 189 ? 40.881 -19.056 -16.444 1.00 79.06 189 GLY A N 1
ATOM 1489 C CA . GLY A 1 189 ? 39.526 -19.015 -17.004 1.00 79.06 189 GLY A CA 1
ATOM 1490 C C . GLY A 1 189 ? 38.439 -18.893 -15.930 1.00 79.06 189 GLY A C 1
ATOM 1491 O O . GLY A 1 189 ? 37.542 -18.061 -16.054 1.00 79.06 189 GLY A O 1
ATOM 1492 N N . ALA A 1 190 ? 38.549 -19.647 -14.832 1.00 78.81 190 ALA A N 1
ATOM 1493 C CA . ALA A 1 190 ? 37.596 -19.599 -13.722 1.00 78.81 190 ALA A CA 1
ATOM 1494 C C . ALA A 1 190 ? 37.592 -18.241 -12.991 1.00 78.81 190 ALA A C 1
ATOM 1496 O O . ALA A 1 190 ? 36.526 -17.725 -12.652 1.00 78.81 190 ALA A O 1
ATOM 1497 N N . ILE A 1 191 ? 38.764 -17.623 -12.796 1.00 83.50 191 ILE A N 1
ATOM 1498 C CA . ILE A 1 191 ? 38.888 -16.279 -12.203 1.00 83.50 191 ILE A CA 1
ATOM 1499 C C . ILE A 1 191 ? 38.228 -15.222 -13.099 1.00 83.50 191 ILE A C 1
ATOM 1501 O O . ILE A 1 191 ? 37.566 -14.315 -12.595 1.00 83.50 191 ILE A O 1
ATOM 1505 N N . LEU A 1 192 ? 38.346 -15.352 -14.423 1.00 78.81 192 LEU A N 1
ATOM 1506 C CA . LEU A 1 192 ? 37.710 -14.437 -15.378 1.00 78.81 192 LEU A CA 1
ATOM 1507 C C . LEU A 1 192 ? 36.176 -14.565 -15.409 1.00 78.81 192 LEU A C 1
ATOM 1509 O O . LEU A 1 192 ? 35.495 -13.602 -15.760 1.00 78.81 192 LEU A O 1
ATOM 1513 N N . LEU A 1 193 ? 35.623 -15.707 -14.984 1.00 77.00 193 LEU A N 1
ATOM 1514 C CA . LEU A 1 193 ? 34.176 -15.936 -14.854 1.00 77.00 193 LEU A CA 1
ATOM 1515 C C . LEU A 1 193 ? 33.603 -15.490 -13.494 1.00 77.00 193 LEU A C 1
ATOM 1517 O O . LEU A 1 193 ? 32.393 -15.309 -13.356 1.00 77.00 193 LEU A O 1
ATOM 1521 N N . LEU A 1 194 ? 34.446 -15.257 -12.488 1.00 74.44 194 LEU A N 1
ATOM 1522 C CA . LEU A 1 194 ? 34.046 -14.844 -11.135 1.00 74.44 194 LEU A CA 1
ATOM 1523 C C . LEU A 1 194 ? 33.216 -13.535 -11.104 1.00 74.44 194 LEU A C 1
ATOM 1525 O O . LEU A 1 194 ? 32.184 -13.503 -10.426 1.00 74.44 194 LEU A O 1
ATOM 1529 N N . PRO A 1 195 ? 33.556 -12.481 -11.879 1.00 69.50 195 PRO A N 1
ATOM 1530 C CA . PRO A 1 195 ? 32.731 -11.278 -11.995 1.00 69.50 195 PRO A CA 1
ATOM 1531 C C . PRO A 1 195 ? 31.331 -11.558 -12.551 1.00 69.50 195 PRO A C 1
ATOM 1533 O O . PRO A 1 195 ? 30.375 -10.920 -12.117 1.00 69.50 195 PRO A O 1
ATOM 1536 N N . LEU A 1 196 ? 31.189 -12.524 -13.467 1.00 67.44 196 LEU A N 1
ATOM 1537 C CA . LEU A 1 196 ? 29.901 -12.931 -14.036 1.00 67.44 196 LEU A CA 1
ATOM 1538 C C . LEU A 1 196 ? 29.035 -13.615 -12.976 1.00 67.44 196 LEU A C 1
ATOM 1540 O O . LEU A 1 196 ? 27.861 -13.290 -12.848 1.00 67.44 196 LEU A O 1
ATOM 1544 N N . ILE A 1 197 ? 29.614 -14.515 -12.178 1.00 68.88 197 ILE A N 1
ATOM 1545 C CA . ILE A 1 197 ? 28.902 -15.205 -11.092 1.00 68.88 197 ILE A CA 1
ATOM 1546 C C . ILE A 1 197 ? 28.410 -14.190 -10.053 1.00 68.88 197 ILE A C 1
ATOM 1548 O O . ILE A 1 197 ? 27.247 -14.232 -9.649 1.00 68.88 197 ILE A O 1
ATOM 1552 N N . ILE A 1 198 ? 29.258 -13.230 -9.675 1.00 68.25 198 ILE A N 1
ATOM 1553 C CA . ILE A 1 198 ? 28.892 -12.157 -8.741 1.00 68.25 198 ILE A CA 1
ATOM 1554 C C . ILE A 1 198 ? 27.822 -11.239 -9.354 1.00 68.25 198 ILE A C 1
ATOM 1556 O O . ILE A 1 198 ? 26.865 -10.876 -8.672 1.00 68.25 198 ILE A O 1
ATOM 1560 N N . PHE A 1 199 ? 27.944 -10.871 -10.631 1.00 62.41 199 PHE A N 1
ATOM 1561 C CA . PHE A 1 199 ? 27.003 -9.978 -11.312 1.00 62.41 199 PHE A CA 1
ATOM 1562 C C . PHE A 1 199 ? 25.637 -10.640 -11.559 1.00 62.41 199 PHE A C 1
ATOM 1564 O O . PHE A 1 199 ? 24.603 -10.043 -11.267 1.00 62.41 199 PHE A O 1
ATOM 1571 N N . CYS A 1 200 ? 25.610 -11.895 -12.014 1.00 57.28 200 CYS A N 1
ATOM 1572 C CA . CYS A 1 200 ? 24.392 -12.694 -12.163 1.00 57.28 200 CYS A CA 1
ATOM 1573 C C . CYS A 1 200 ? 23.738 -13.001 -10.809 1.00 57.28 200 CYS A C 1
ATOM 1575 O O . CYS A 1 200 ? 22.514 -12.937 -10.697 1.00 57.28 200 CYS A O 1
ATOM 1577 N N . GLY A 1 201 ? 24.538 -13.271 -9.771 1.00 56.56 201 GLY A N 1
ATOM 1578 C CA . GLY A 1 201 ? 24.054 -13.450 -8.400 1.00 56.56 201 GLY A CA 1
ATOM 1579 C C . GLY A 1 201 ? 23.389 -12.185 -7.853 1.00 56.56 201 GLY A C 1
ATOM 1580 O O . GLY A 1 201 ? 22.274 -12.252 -7.339 1.00 56.56 201 GLY A O 1
ATOM 1581 N N . LYS A 1 202 ? 24.013 -11.016 -8.056 1.00 50.41 202 LYS A N 1
ATOM 1582 C CA . LYS A 1 202 ? 23.430 -9.712 -7.699 1.00 50.41 202 LYS A CA 1
ATOM 1583 C C . LYS A 1 202 ? 22.173 -9.392 -8.511 1.00 50.41 202 LYS A C 1
ATOM 1585 O O . LYS A 1 202 ? 21.200 -8.918 -7.939 1.00 50.41 202 LYS A O 1
ATOM 1590 N N . LYS A 1 203 ? 22.132 -9.720 -9.808 1.00 47.69 203 LYS A N 1
ATOM 1591 C CA . LYS A 1 203 ? 20.942 -9.525 -10.660 1.00 47.69 203 LYS A CA 1
ATOM 1592 C C . LYS A 1 203 ? 19.703 -10.246 -10.110 1.00 47.69 203 LYS A C 1
ATOM 1594 O O . LYS A 1 203 ? 18.602 -9.721 -10.226 1.00 47.69 203 LYS A O 1
ATOM 1599 N N . LYS A 1 204 ? 19.880 -11.418 -9.489 1.00 46.59 204 LYS A N 1
ATOM 1600 C CA . LYS A 1 204 ? 18.778 -12.185 -8.886 1.00 46.59 204 LYS A CA 1
ATOM 1601 C C . LYS A 1 204 ? 18.235 -11.553 -7.596 1.00 46.59 204 LYS A C 1
ATOM 1603 O O . LYS A 1 204 ? 17.095 -11.817 -7.251 1.00 46.59 204 LYS A O 1
ATOM 1608 N N . GLN A 1 205 ? 19.026 -10.726 -6.908 1.00 43.09 205 GLN A N 1
ATOM 1609 C CA . GLN A 1 205 ? 18.624 -10.048 -5.668 1.00 43.09 205 GLN A CA 1
ATOM 1610 C C . GLN A 1 205 ? 17.998 -8.664 -5.882 1.00 43.09 205 GLN A C 1
ATOM 1612 O O . GLN A 1 205 ? 17.298 -8.195 -4.996 1.00 43.09 205 GLN A O 1
ATOM 1617 N N . VAL A 1 206 ? 18.255 -8.000 -7.014 1.00 46.25 206 VAL A N 1
ATOM 1618 C CA . VAL A 1 206 ? 17.885 -6.581 -7.193 1.00 46.25 206 VAL A CA 1
ATOM 1619 C C . VAL A 1 206 ? 16.466 -6.385 -7.757 1.00 46.25 206 VAL A C 1
ATOM 1621 O O . VAL A 1 206 ? 15.921 -5.302 -7.608 1.00 46.25 206 VAL A O 1
ATOM 1624 N N . ASN A 1 207 ? 15.828 -7.415 -8.333 1.00 50.78 207 ASN A N 1
ATOM 1625 C CA . ASN A 1 207 ? 14.591 -7.246 -9.121 1.00 50.78 207 ASN A CA 1
ATOM 1626 C C . ASN A 1 207 ? 13.432 -8.199 -8.777 1.00 50.78 207 ASN A C 1
ATOM 1628 O O . ASN A 1 207 ? 12.494 -8.318 -9.563 1.00 50.78 207 ASN A O 1
ATOM 1632 N N . THR A 1 208 ? 13.475 -8.924 -7.662 1.00 60.72 208 THR A N 1
ATOM 1633 C CA . THR A 1 208 ? 12.339 -9.778 -7.290 1.00 60.72 208 THR A CA 1
ATOM 1634 C C . THR A 1 208 ? 11.431 -8.983 -6.370 1.00 60.72 208 THR A C 1
ATOM 1636 O O . THR A 1 208 ? 11.842 -8.682 -5.249 1.00 60.72 208 THR A O 1
ATOM 1639 N N . GLY A 1 209 ? 10.227 -8.638 -6.832 1.00 76.88 209 GLY A N 1
ATOM 1640 C CA . GLY A 1 209 ? 9.191 -8.084 -5.960 1.00 76.88 209 GLY A CA 1
ATOM 1641 C C . GLY A 1 209 ? 8.814 -9.052 -4.830 1.00 76.88 209 GLY A C 1
ATOM 1642 O O . GLY A 1 209 ? 9.476 -10.064 -4.581 1.00 76.88 209 GLY A O 1
ATOM 1643 N N . SER A 1 210 ? 7.745 -8.753 -4.107 1.00 87.38 210 SER A N 1
ATOM 1644 C CA . SER A 1 210 ? 7.421 -9.436 -2.862 1.00 87.38 210 SER A CA 1
ATOM 1645 C C . SER A 1 210 ? 6.400 -10.566 -3.030 1.00 87.38 210 SER A C 1
ATOM 1647 O O . SER A 1 210 ? 5.301 -10.323 -3.524 1.00 87.38 210 SER A O 1
ATOM 1649 N N . PRO A 1 211 ? 6.658 -11.772 -2.485 1.00 90.50 211 PRO A N 1
ATOM 1650 C CA . PRO A 1 211 ? 5.625 -12.801 -2.338 1.00 90.50 211 PRO A CA 1
ATOM 1651 C C . PRO A 1 211 ? 4.443 -12.354 -1.458 1.00 90.50 211 PRO A C 1
ATOM 1653 O O . PRO A 1 211 ? 3.330 -12.851 -1.601 1.00 90.50 211 PRO A O 1
ATOM 1656 N N . ILE A 1 212 ? 4.672 -11.403 -0.547 1.00 92.00 212 ILE A N 1
ATOM 1657 C CA . ILE A 1 212 ? 3.616 -10.783 0.264 1.00 92.00 212 ILE A CA 1
ATOM 1658 C C . ILE A 1 212 ? 2.730 -9.932 -0.647 1.00 92.00 212 ILE A C 1
ATOM 1660 O O . ILE A 1 212 ? 1.510 -9.995 -0.534 1.00 92.00 212 ILE A O 1
ATOM 1664 N N . ALA A 1 213 ? 3.326 -9.198 -1.593 1.00 92.75 213 ALA A N 1
ATOM 1665 C CA . ALA A 1 213 ? 2.586 -8.397 -2.564 1.00 92.75 213 ALA A CA 1
ATOM 1666 C C . ALA A 1 213 ? 1.752 -9.303 -3.468 1.00 92.75 213 ALA A C 1
ATOM 1668 O O . ALA A 1 213 ? 0.564 -9.048 -3.636 1.00 92.75 213 ALA A O 1
ATOM 1669 N N . ASP A 1 214 ? 2.324 -10.415 -3.946 1.00 93.25 214 ASP A N 1
ATOM 1670 C CA . ASP A 1 214 ? 1.583 -11.429 -4.703 1.00 93.25 214 ASP A CA 1
ATOM 1671 C C . ASP A 1 214 ? 0.332 -11.878 -3.940 1.00 93.25 214 ASP A C 1
ATOM 1673 O O . ASP A 1 214 ? -0.763 -11.918 -4.505 1.00 93.25 214 ASP A O 1
ATOM 1677 N N . ARG A 1 215 ? 0.474 -12.183 -2.643 1.00 93.69 215 ARG A N 1
ATOM 1678 C CA . ARG A 1 215 ? -0.630 -12.637 -1.789 1.00 93.69 215 ARG A CA 1
ATOM 1679 C C . ARG A 1 215 ? -1.652 -11.522 -1.539 1.00 93.69 215 ARG A C 1
ATOM 1681 O O . ARG A 1 215 ? -2.850 -11.795 -1.614 1.00 93.69 215 ARG A O 1
ATOM 1688 N N . ILE A 1 216 ? -1.224 -10.272 -1.328 1.00 94.56 216 ILE A N 1
ATOM 1689 C CA . ILE A 1 216 ? -2.123 -9.105 -1.221 1.00 94.56 216 ILE A CA 1
ATOM 1690 C C . ILE A 1 216 ? -2.916 -8.936 -2.519 1.00 94.56 216 ILE A C 1
ATOM 1692 O O . ILE A 1 216 ? -4.143 -8.930 -2.488 1.00 94.56 216 ILE A O 1
ATOM 1696 N N . TYR A 1 217 ? -2.243 -8.849 -3.666 1.00 93.94 217 TYR A N 1
ATOM 1697 C CA . TYR A 1 217 ? -2.887 -8.619 -4.959 1.00 93.94 217 TYR A CA 1
ATOM 1698 C C . TYR A 1 217 ? -3.804 -9.771 -5.365 1.00 93.94 217 TYR A C 1
ATOM 1700 O O . TYR A 1 217 ? -4.886 -9.526 -5.894 1.00 93.94 217 TYR A O 1
ATOM 1708 N N . THR A 1 218 ? -3.430 -11.010 -5.041 1.00 93.69 218 THR A N 1
ATOM 1709 C CA . THR A 1 218 ? -4.303 -12.181 -5.215 1.00 93.69 218 THR A CA 1
ATOM 1710 C C . THR A 1 218 ? -5.557 -12.066 -4.351 1.00 93.69 218 THR A C 1
ATOM 1712 O O . THR A 1 218 ? -6.661 -12.282 -4.844 1.00 93.69 218 THR A O 1
ATOM 1715 N N . THR A 1 219 ? -5.406 -11.681 -3.079 1.00 94.69 219 THR A N 1
ATOM 1716 C CA . THR A 1 219 ? -6.534 -11.506 -2.144 1.00 94.69 219 THR A CA 1
ATOM 1717 C C . THR A 1 219 ? -7.473 -10.392 -2.608 1.00 94.69 219 THR A C 1
ATOM 1719 O O . THR A 1 219 ? -8.690 -10.518 -2.531 1.00 94.69 219 THR A O 1
ATOM 1722 N N . LEU A 1 220 ? -6.912 -9.313 -3.149 1.00 93.06 220 LEU A N 1
ATOM 1723 C CA . LEU A 1 220 ? -7.660 -8.186 -3.699 1.00 93.06 220 LEU A CA 1
ATOM 1724 C C . LEU A 1 220 ? -8.263 -8.459 -5.090 1.00 93.06 220 LEU A C 1
ATOM 1726 O O . LEU A 1 220 ? -8.954 -7.593 -5.619 1.00 93.06 220 LEU A O 1
ATOM 1730 N N . GLY A 1 221 ? -8.004 -9.627 -5.690 1.00 91.75 221 GLY A N 1
ATOM 1731 C CA . GLY A 1 221 ? -8.572 -10.034 -6.978 1.00 91.75 221 GLY A CA 1
ATOM 1732 C C . GLY A 1 221 ? -7.905 -9.426 -8.215 1.00 91.75 221 GLY A C 1
ATOM 1733 O O . GLY A 1 221 ? -8.511 -9.418 -9.286 1.00 91.75 221 GLY A O 1
ATOM 1734 N N . TYR A 1 222 ? -6.681 -8.901 -8.108 1.00 91.25 222 TYR A N 1
ATOM 1735 C CA . TYR A 1 222 ? -5.973 -8.351 -9.268 1.00 91.25 222 TYR A CA 1
ATOM 1736 C C . TYR A 1 222 ? -5.675 -9.434 -10.307 1.00 91.25 222 TYR A C 1
ATOM 1738 O O . TYR A 1 222 ? -5.275 -10.553 -9.984 1.00 91.25 222 TYR A O 1
ATOM 1746 N N . HIS A 1 223 ? -5.819 -9.074 -11.582 1.00 87.38 223 HIS A N 1
ATOM 1747 C CA . HIS A 1 223 ? -5.406 -9.934 -12.684 1.00 87.38 223 HIS A CA 1
ATOM 1748 C C . HIS A 1 223 ? -3.872 -9.978 -12.770 1.00 87.38 223 HIS A C 1
ATOM 1750 O O . HIS A 1 223 ? -3.224 -8.936 -12.717 1.00 87.38 223 HIS A O 1
ATOM 1756 N N . ASN A 1 224 ? -3.295 -11.174 -12.922 1.00 89.00 224 ASN A N 1
ATOM 1757 C CA . ASN A 1 224 ? -1.842 -11.408 -12.933 1.00 89.00 224 ASN A CA 1
ATOM 1758 C C . ASN A 1 224 ? -1.112 -10.795 -11.714 1.00 89.00 224 ASN A C 1
ATOM 1760 O O . ASN A 1 224 ? -0.210 -9.973 -11.886 1.00 89.00 224 ASN A O 1
ATOM 1764 N N . PRO A 1 225 ? -1.450 -11.211 -10.477 1.00 90.12 225 PRO A N 1
ATOM 1765 C CA . PRO A 1 225 ? -0.990 -10.559 -9.244 1.00 90.12 225 PRO A CA 1
ATOM 1766 C C . PRO A 1 225 ? 0.537 -10.508 -9.106 1.00 90.12 225 PRO A C 1
ATOM 1768 O O . PRO A 1 225 ? 1.069 -9.534 -8.586 1.00 90.12 225 PRO A O 1
ATOM 1771 N N . LYS A 1 226 ? 1.256 -11.501 -9.643 1.00 90.94 226 LYS A N 1
ATOM 1772 C CA . LYS A 1 226 ? 2.727 -11.528 -9.632 1.00 90.94 226 LYS A CA 1
ATOM 1773 C C . LYS A 1 226 ? 3.374 -10.459 -10.505 1.00 90.94 226 LYS A C 1
ATOM 1775 O O . LYS A 1 226 ? 4.496 -10.050 -10.239 1.00 90.94 226 LYS A O 1
ATOM 1780 N N . GLN A 1 227 ? 2.696 -10.037 -11.568 1.00 89.75 227 GLN A N 1
ATOM 1781 C CA . GLN A 1 227 ? 3.200 -9.045 -12.523 1.00 89.75 227 GLN A CA 1
ATOM 1782 C C . GLN A 1 227 ? 2.733 -7.627 -12.180 1.00 89.75 227 GLN A C 1
ATOM 1784 O O . GLN A 1 227 ? 3.190 -6.660 -12.789 1.00 89.75 227 GLN A O 1
ATOM 1789 N N . PHE A 1 228 ? 1.815 -7.502 -11.222 1.00 90.50 228 PHE A N 1
ATOM 1790 C CA . PHE A 1 228 ? 1.243 -6.231 -10.824 1.00 90.50 228 PHE A CA 1
ATOM 1791 C C . PHE A 1 228 ? 2.231 -5.420 -9.972 1.00 90.50 228 PHE A C 1
ATOM 1793 O O . PHE A 1 228 ? 2.929 -5.956 -9.112 1.00 90.50 228 PHE A O 1
ATOM 1800 N N . SER A 1 229 ? 2.283 -4.112 -10.215 1.00 90.38 229 SER A N 1
ATOM 1801 C CA . SER A 1 229 ? 3.041 -3.149 -9.415 1.00 90.38 229 SER A CA 1
ATOM 1802 C C . SER A 1 229 ? 2.195 -1.896 -9.256 1.00 90.38 229 SER A C 1
ATOM 1804 O O . SER A 1 229 ? 1.764 -1.294 -10.245 1.00 90.38 229 SER A O 1
ATOM 1806 N N . ILE A 1 230 ? 1.942 -1.511 -8.004 1.00 88.62 230 ILE A N 1
ATOM 1807 C CA . ILE A 1 230 ? 1.184 -0.291 -7.714 1.00 88.62 230 ILE A CA 1
ATOM 1808 C C . ILE A 1 230 ? 1.991 0.958 -8.095 1.00 88.62 230 ILE A C 1
ATOM 1810 O O . ILE A 1 230 ? 1.422 1.960 -8.522 1.00 88.62 230 ILE A O 1
ATOM 1814 N N . GLU A 1 231 ? 3.323 0.869 -8.042 1.00 86.12 231 GLU A N 1
ATOM 1815 C CA . GLU A 1 231 ? 4.225 1.930 -8.496 1.00 86.12 231 GLU A CA 1
ATOM 1816 C C . GLU A 1 231 ? 4.101 2.155 -10.007 1.00 86.12 231 GLU A C 1
ATOM 1818 O O . GLU A 1 231 ? 4.049 3.300 -10.456 1.00 86.12 231 GLU A O 1
ATOM 1823 N N . LYS A 1 232 ? 3.958 1.084 -10.805 1.00 88.00 232 LYS A N 1
ATOM 1824 C CA . LYS A 1 232 ? 3.690 1.211 -12.248 1.00 88.00 232 LYS A CA 1
ATOM 1825 C C . LYS A 1 232 ? 2.346 1.887 -12.530 1.00 88.00 232 LYS A C 1
ATOM 1827 O O . LYS A 1 232 ? 2.276 2.727 -13.424 1.00 88.00 232 LYS A O 1
ATOM 1832 N N . GLU A 1 233 ? 1.293 1.564 -11.778 1.00 87.25 233 GLU A N 1
ATOM 1833 C CA . GLU A 1 233 ? -0.005 2.249 -11.905 1.00 87.25 233 GLU A CA 1
ATOM 1834 C C . GLU A 1 233 ? 0.111 3.743 -11.567 1.00 87.25 233 GLU A C 1
ATOM 1836 O O . GLU A 1 233 ? -0.416 4.589 -12.295 1.00 87.25 233 GLU A O 1
ATOM 1841 N N . GLN A 1 234 ? 0.859 4.087 -10.518 1.00 87.12 234 GLN A N 1
ATOM 1842 C CA . GLN A 1 234 ? 1.102 5.478 -10.140 1.00 87.12 234 GLN A CA 1
ATOM 1843 C C . GLN A 1 234 ? 1.959 6.221 -11.176 1.00 87.12 234 GLN A C 1
ATOM 1845 O O . GLN A 1 234 ? 1.666 7.372 -11.505 1.00 87.12 234 GLN A O 1
ATOM 1850 N N . ALA A 1 235 ? 2.949 5.559 -11.780 1.00 88.19 235 ALA A N 1
ATOM 1851 C CA . ALA A 1 235 ? 3.762 6.127 -12.853 1.00 88.19 235 ALA A CA 1
ATOM 1852 C C . ALA A 1 235 ? 2.926 6.506 -14.091 1.00 88.19 235 ALA A C 1
ATOM 1854 O O . ALA A 1 235 ? 3.234 7.486 -14.770 1.00 88.19 235 ALA A O 1
ATOM 1855 N N . LEU A 1 236 ? 1.836 5.782 -14.377 1.00 89.50 236 LEU A N 1
ATOM 1856 C CA . LEU A 1 236 ? 0.901 6.161 -15.444 1.00 89.50 236 LEU A CA 1
ATOM 1857 C C . LEU A 1 236 ? 0.173 7.477 -15.131 1.00 89.50 236 LEU A C 1
ATOM 1859 O O . LEU A 1 236 ? -0.034 8.286 -16.039 1.00 89.50 236 LEU A O 1
ATOM 1863 N N . LEU A 1 237 ? -0.192 7.709 -13.865 1.00 89.50 237 LEU A N 1
ATOM 1864 C CA . LEU A 1 237 ? -0.789 8.974 -13.423 1.00 89.50 237 LEU A CA 1
ATOM 1865 C C . LEU A 1 237 ? 0.220 10.121 -13.527 1.00 89.50 237 LEU A C 1
ATOM 1867 O O . LEU A 1 237 ? -0.122 11.178 -14.057 1.00 89.50 237 LEU A O 1
ATOM 1871 N N . LEU A 1 238 ? 1.466 9.888 -13.102 1.00 88.75 238 LEU A N 1
ATOM 1872 C CA . LEU A 1 238 ? 2.544 10.871 -13.211 1.00 88.75 238 LEU A CA 1
ATOM 1873 C C . LEU A 1 238 ? 2.803 11.257 -14.671 1.00 88.75 238 LEU A C 1
ATOM 1875 O O . LEU A 1 238 ? 2.799 12.436 -15.006 1.00 88.75 238 LEU A O 1
ATOM 1879 N N . LYS A 1 239 ? 2.908 10.275 -15.569 1.00 91.94 239 LYS A N 1
ATOM 1880 C CA . LYS A 1 239 ? 3.089 10.524 -17.005 1.00 91.94 239 LYS A CA 1
ATOM 1881 C C . LYS A 1 239 ? 1.949 11.352 -17.604 1.00 91.94 239 LYS A C 1
ATOM 1883 O O . LYS A 1 239 ? 2.174 12.211 -18.455 1.00 91.94 239 LYS A O 1
ATOM 1888 N N . LYS A 1 240 ? 0.708 11.098 -17.178 1.00 92.81 240 LYS A N 1
ATOM 1889 C CA . LYS A 1 240 ? -0.443 11.900 -17.608 1.00 92.81 240 LYS A CA 1
ATOM 1890 C C . LYS A 1 240 ? -0.347 13.331 -17.075 1.00 92.81 240 LYS A C 1
ATOM 1892 O O . LYS A 1 240 ? -0.617 14.265 -17.825 1.00 92.81 240 LYS A O 1
ATOM 1897 N N . LEU A 1 241 ? 0.058 13.507 -15.818 1.00 91.50 241 LEU A N 1
ATOM 1898 C CA . LEU A 1 241 ? 0.281 14.824 -15.226 1.00 91.50 241 LEU A CA 1
ATOM 1899 C C . LEU A 1 241 ? 1.366 15.610 -15.973 1.00 91.50 241 LEU A C 1
ATOM 1901 O O . LEU A 1 241 ? 1.143 16.772 -16.299 1.00 91.50 241 LEU A O 1
ATOM 1905 N N . GLU A 1 242 ? 2.489 14.969 -16.300 1.00 91.19 242 GLU A N 1
ATOM 1906 C CA . GLU A 1 242 ? 3.574 15.548 -17.105 1.00 91.19 242 GLU A CA 1
ATOM 1907 C C . GLU A 1 242 ? 3.087 15.991 -18.490 1.00 91.19 242 GLU A C 1
ATOM 1909 O O . GLU A 1 242 ? 3.441 17.065 -18.971 1.00 91.19 242 GLU A O 1
ATOM 1914 N N . GLN A 1 243 ? 2.238 15.190 -19.137 1.00 93.44 243 GLN A N 1
ATOM 1915 C CA . GLN A 1 243 ? 1.653 15.561 -20.423 1.00 93.44 243 GLN A CA 1
ATOM 1916 C C . GLN A 1 243 ? 0.726 16.780 -20.298 1.00 93.44 243 GLN A C 1
ATOM 1918 O O . GLN A 1 243 ? 0.763 17.677 -21.142 1.00 93.44 243 GLN A O 1
ATOM 1923 N N . LEU A 1 244 ? -0.115 16.819 -19.261 1.00 92.00 244 LEU A N 1
ATOM 1924 C CA . LEU A 1 244 ? -1.030 17.936 -19.022 1.00 92.00 244 LEU A CA 1
ATOM 1925 C C . LEU A 1 244 ? -0.272 19.228 -18.700 1.00 92.00 244 LEU A C 1
ATOM 1927 O O . LEU A 1 244 ? -0.602 20.274 -19.258 1.00 92.00 244 LEU A O 1
ATOM 1931 N N . SER A 1 245 ? 0.763 19.154 -17.862 1.00 90.56 245 SER A N 1
ATOM 1932 C CA . SER A 1 245 ? 1.587 20.314 -17.522 1.00 90.56 245 SER A CA 1
ATOM 1933 C C . SER A 1 245 ? 2.380 20.816 -18.731 1.00 90.56 245 SER A C 1
ATOM 1935 O O . SER A 1 245 ? 2.408 22.020 -18.975 1.00 90.56 245 SER A O 1
ATOM 1937 N N . ALA A 1 246 ? 2.939 19.921 -19.553 1.00 91.62 246 ALA A N 1
ATOM 1938 C CA . ALA A 1 246 ? 3.625 20.294 -20.791 1.00 91.62 246 ALA A CA 1
ATOM 1939 C C . ALA A 1 246 ? 2.690 21.014 -21.778 1.00 91.62 246 ALA A C 1
ATOM 1941 O O . ALA A 1 246 ? 3.066 22.037 -22.355 1.00 91.62 246 ALA A O 1
ATOM 1942 N N . ASN A 1 247 ? 1.458 20.519 -21.936 1.00 92.00 247 ASN A N 1
ATOM 1943 C CA . ASN A 1 247 ? 0.446 21.174 -22.765 1.00 92.00 247 ASN A CA 1
ATOM 1944 C C . ASN A 1 247 ? 0.082 22.563 -22.221 1.00 92.00 247 ASN A C 1
ATOM 1946 O O . ASN A 1 247 ? -0.006 23.512 -22.997 1.00 92.00 247 ASN A O 1
ATOM 1950 N N . TYR A 1 248 ? -0.089 22.692 -20.900 1.00 91.62 248 TYR A N 1
ATOM 1951 C CA . TYR A 1 248 ? -0.383 23.974 -20.261 1.00 91.62 248 TYR A CA 1
ATOM 1952 C C . TYR A 1 248 ?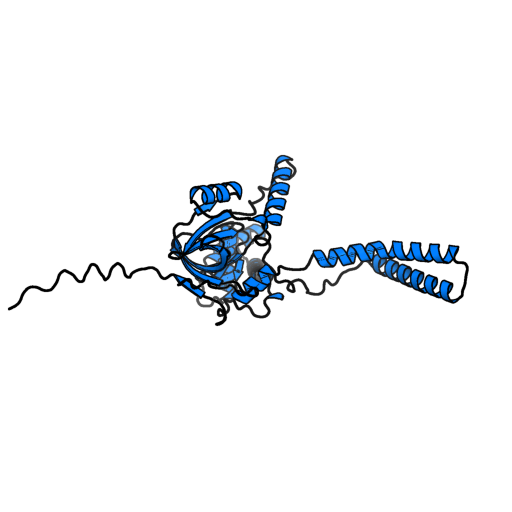 0.728 24.995 -20.523 1.00 91.62 248 TYR A C 1
ATOM 1954 O O . TYR A 1 248 ? 0.436 26.077 -21.030 1.00 91.62 248 TYR A O 1
ATOM 1962 N N . ILE A 1 249 ? 1.994 24.622 -20.283 1.00 90.38 249 ILE A N 1
ATOM 1963 C CA . ILE A 1 249 ? 3.172 25.472 -20.537 1.00 90.38 249 ILE A CA 1
ATOM 1964 C C . ILE A 1 249 ? 3.209 25.935 -21.998 1.00 90.38 249 ILE A C 1
ATOM 1966 O O . ILE A 1 249 ? 3.419 27.116 -22.258 1.00 90.38 249 ILE A O 1
ATOM 1970 N N . ALA A 1 250 ? 2.967 25.034 -22.955 1.00 90.94 250 ALA A N 1
ATOM 1971 C CA . ALA A 1 250 ? 2.994 25.367 -24.381 1.00 90.94 250 ALA A CA 1
ATOM 1972 C C . ALA A 1 250 ? 1.921 26.394 -24.792 1.00 90.94 250 ALA A C 1
ATOM 1974 O O . ALA A 1 250 ? 2.096 27.109 -25.778 1.00 90.94 250 ALA A O 1
ATOM 1975 N N . THR A 1 251 ? 0.815 26.466 -24.049 1.00 92.19 251 THR A N 1
ATOM 1976 C CA . THR A 1 251 ? -0.300 27.397 -24.296 1.00 92.19 251 THR A CA 1
ATOM 1977 C C . THR A 1 251 ? -0.347 28.576 -23.323 1.00 92.19 251 THR A C 1
ATOM 1979 O O . THR A 1 251 ? -1.265 29.393 -23.404 1.00 92.19 251 THR A O 1
ATOM 1982 N N . TYR A 1 252 ? 0.616 28.676 -22.403 1.00 91.75 252 TYR A N 1
ATOM 1983 C CA . TYR A 1 252 ? 0.610 29.676 -21.344 1.00 91.75 252 TYR A CA 1
ATOM 1984 C C . TYR A 1 252 ? 0.838 31.083 -21.911 1.00 91.75 252 TYR A C 1
ATOM 1986 O O . TYR A 1 252 ? 1.799 31.332 -22.636 1.00 91.75 252 TYR A O 1
ATOM 1994 N N . GLN A 1 253 ? -0.056 32.011 -21.569 1.00 89.50 253 GLN A N 1
ATOM 1995 C CA . GLN A 1 253 ? 0.001 33.424 -21.977 1.00 89.50 253 GLN A CA 1
ATOM 1996 C C . GLN A 1 253 ? 0.081 34.380 -20.773 1.00 89.50 253 GLN A C 1
ATOM 1998 O O . GLN A 1 253 ? -0.138 35.581 -20.920 1.00 89.50 253 GLN A O 1
ATOM 2003 N N . GLY A 1 254 ? 0.330 33.849 -19.572 1.00 88.75 254 GLY A N 1
ATOM 2004 C CA . GLY A 1 254 ? 0.386 34.633 -18.341 1.00 88.75 254 GLY A CA 1
ATOM 2005 C C . GLY A 1 254 ? 1.717 35.374 -18.139 1.00 88.75 254 GLY A C 1
ATOM 2006 O O . GLY A 1 254 ? 2.606 35.318 -18.989 1.00 88.75 254 GLY A O 1
ATOM 2007 N N . PRO A 1 255 ? 1.859 36.095 -17.013 1.00 89.06 255 PRO A N 1
ATOM 2008 C CA . PRO A 1 255 ? 3.013 36.954 -16.748 1.00 89.06 255 PRO A CA 1
ATOM 2009 C C . PRO A 1 255 ? 4.255 36.198 -16.253 1.00 89.06 255 PRO A C 1
ATOM 2011 O O . PRO A 1 255 ? 5.335 36.785 -16.215 1.00 89.06 255 PRO A O 1
ATOM 2014 N N . LEU A 1 256 ? 4.110 34.937 -15.831 1.00 90.12 256 LEU A N 1
ATOM 2015 C CA . LEU A 1 256 ? 5.216 34.142 -15.302 1.00 90.12 256 LEU A CA 1
ATOM 2016 C C . LEU A 1 256 ? 6.169 33.722 -16.426 1.00 90.12 256 LEU A C 1
ATOM 2018 O O . LEU A 1 256 ? 5.742 33.313 -17.505 1.00 90.12 256 LEU A O 1
ATOM 2022 N N . THR A 1 257 ? 7.469 33.793 -16.154 1.00 81.56 257 THR A N 1
ATOM 2023 C CA . THR A 1 257 ? 8.525 33.416 -17.108 1.00 81.56 257 THR A CA 1
ATOM 2024 C C . THR A 1 257 ? 9.294 32.169 -16.684 1.00 81.56 257 THR A C 1
ATOM 2026 O O . THR A 1 257 ? 9.984 31.567 -17.505 1.00 81.56 257 THR A O 1
ATOM 2029 N N . GLU A 1 258 ? 9.186 31.770 -15.415 1.00 86.19 258 GLU A N 1
ATOM 2030 C CA . GLU A 1 258 ? 9.854 30.588 -14.876 1.00 86.19 258 GLU A CA 1
ATOM 2031 C C . GLU A 1 258 ? 8.950 29.356 -14.973 1.00 86.19 258 GLU A C 1
ATOM 2033 O O . GLU A 1 258 ? 7.819 29.348 -14.486 1.00 86.19 258 GLU A O 1
ATOM 2038 N N . GLY A 1 259 ? 9.458 28.283 -15.588 1.00 83.69 259 GLY A N 1
ATOM 2039 C CA . GLY A 1 259 ? 8.686 27.057 -15.813 1.00 83.69 259 GLY A CA 1
ATOM 2040 C C . GLY A 1 259 ? 8.158 26.420 -14.524 1.00 83.69 259 GLY A C 1
ATOM 2041 O O . GLY A 1 259 ? 7.038 25.917 -14.506 1.00 83.69 259 GLY A O 1
ATOM 2042 N N . GLU A 1 260 ? 8.924 26.481 -13.433 1.00 86.88 260 GLU A N 1
ATOM 2043 C CA . GLU A 1 260 ? 8.518 25.935 -12.132 1.00 86.88 260 GLU A CA 1
ATOM 2044 C C . GLU A 1 260 ? 7.322 26.687 -11.533 1.00 86.88 260 GLU A C 1
ATOM 2046 O O . GLU A 1 260 ? 6.387 26.062 -11.023 1.00 86.88 260 GLU A O 1
ATOM 2051 N N . GLU A 1 261 ? 7.301 28.017 -11.644 1.00 90.44 261 GLU A N 1
ATOM 2052 C CA . GLU A 1 261 ? 6.189 28.841 -11.167 1.00 90.44 261 GLU A CA 1
ATOM 2053 C C . GLU A 1 261 ? 4.923 28.611 -12.002 1.00 90.44 261 GLU A C 1
ATOM 2055 O O . GLU A 1 261 ? 3.837 28.460 -11.439 1.00 90.44 261 GLU A O 1
ATOM 2060 N N . ILE A 1 262 ? 5.067 28.483 -13.328 1.00 89.06 262 ILE A N 1
ATOM 2061 C CA . ILE A 1 262 ? 3.965 28.151 -14.249 1.00 89.06 262 ILE A CA 1
ATOM 2062 C C . ILE A 1 262 ? 3.369 26.777 -13.907 1.00 89.06 262 ILE A C 1
ATOM 2064 O O . ILE A 1 262 ? 2.148 26.620 -13.851 1.00 89.06 262 ILE A O 1
ATOM 2068 N N . ILE A 1 263 ? 4.214 25.775 -13.639 1.00 89.06 263 ILE A N 1
ATOM 2069 C CA . ILE A 1 263 ? 3.763 24.439 -13.220 1.00 89.06 263 ILE A CA 1
ATOM 2070 C C . ILE A 1 263 ? 3.032 24.522 -11.881 1.00 89.06 263 ILE A C 1
ATOM 2072 O O . ILE A 1 263 ? 1.972 23.921 -11.720 1.00 89.06 263 ILE A O 1
ATOM 2076 N N . LYS A 1 264 ? 3.559 25.276 -10.914 1.00 90.19 264 LYS A N 1
ATOM 2077 C CA . LYS A 1 264 ? 2.913 25.444 -9.608 1.00 90.19 264 LYS A CA 1
ATOM 2078 C C . LYS A 1 264 ? 1.543 26.113 -9.731 1.00 90.19 264 LYS A C 1
ATOM 2080 O O . LYS A 1 264 ? 0.603 25.695 -9.053 1.00 90.19 264 LYS A O 1
ATOM 2085 N N . GLU A 1 265 ? 1.417 27.115 -10.600 1.00 91.94 265 GLU A N 1
ATOM 2086 C CA . GLU A 1 265 ? 0.137 27.741 -10.940 1.00 91.94 265 GLU A CA 1
ATOM 2087 C C . GLU A 1 265 ? -0.838 26.704 -11.519 1.00 91.94 265 GLU A C 1
ATOM 2089 O O . GLU A 1 265 ? -1.941 26.538 -10.992 1.00 91.94 265 GLU A O 1
ATOM 2094 N N . PHE A 1 266 ? -0.399 25.942 -12.525 1.00 92.81 266 PHE A N 1
ATOM 2095 C CA . PHE A 1 266 ? -1.187 24.870 -13.135 1.00 92.81 266 PHE A CA 1
ATOM 2096 C C . PHE A 1 266 ? -1.680 23.849 -12.105 1.00 92.81 266 PHE A C 1
ATOM 2098 O O . PHE A 1 266 ? -2.873 23.560 -12.049 1.00 92.81 266 PHE A O 1
ATOM 2105 N N . LEU A 1 267 ? -0.790 23.325 -11.255 1.00 91.94 267 LEU A N 1
ATOM 2106 C CA . LEU A 1 267 ? -1.142 22.326 -10.242 1.00 91.94 267 LEU A CA 1
ATOM 2107 C C . LEU A 1 267 ? -2.204 22.851 -9.270 1.00 91.94 267 LEU A C 1
ATOM 2109 O O . LEU A 1 267 ? -3.116 22.115 -8.892 1.00 91.94 267 LEU A O 1
ATOM 2113 N N . ASN A 1 268 ? -2.106 24.124 -8.878 1.00 90.69 268 ASN A N 1
ATOM 2114 C CA . ASN A 1 268 ? -3.080 24.752 -7.990 1.00 90.69 268 ASN A CA 1
ATOM 2115 C C . ASN A 1 268 ? -4.445 24.956 -8.648 1.00 90.69 268 ASN A C 1
ATOM 2117 O O . ASN A 1 268 ? -5.453 24.790 -7.970 1.00 90.69 268 ASN A O 1
ATOM 2121 N N . GLN A 1 269 ? -4.491 25.279 -9.940 1.00 90.31 269 GLN A N 1
ATOM 2122 C CA . GLN A 1 269 ? -5.751 25.430 -10.672 1.00 90.31 269 GLN A CA 1
ATOM 2123 C C . GLN A 1 269 ? -6.393 24.071 -10.982 1.00 90.31 269 GLN A C 1
ATOM 2125 O O . GLN A 1 269 ? -7.584 23.864 -10.754 1.00 90.31 269 GLN A O 1
ATOM 2130 N N . TYR A 1 270 ? -5.599 23.122 -11.476 1.00 90.38 270 TYR A N 1
ATOM 2131 C CA . TYR A 1 270 ? -6.094 21.851 -11.996 1.00 90.38 270 TYR A CA 1
ATOM 2132 C C . TYR A 1 270 ? -6.659 20.931 -10.906 1.00 90.38 270 TYR A C 1
ATOM 2134 O O . TYR A 1 270 ? -7.650 20.239 -11.142 1.00 90.38 270 TYR A O 1
ATOM 2142 N N . LYS A 1 271 ? -6.071 20.930 -9.700 1.00 89.00 271 LYS A N 1
ATOM 2143 C CA . LYS A 1 271 ? -6.476 20.028 -8.603 1.00 89.00 271 LYS A CA 1
ATOM 2144 C C . LYS A 1 271 ? -7.926 20.231 -8.137 1.00 89.00 271 LYS A C 1
ATOM 2146 O O . LYS A 1 271 ? -8.568 19.268 -7.713 1.00 89.00 271 LYS A O 1
ATOM 2151 N N . ASP A 1 272 ? -8.425 21.464 -8.217 1.00 87.56 272 ASP A N 1
ATOM 2152 C CA . ASP A 1 272 ? -9.758 21.854 -7.739 1.00 87.56 272 ASP A CA 1
ATOM 2153 C C . ASP A 1 272 ? -10.755 22.057 -8.887 1.00 87.56 272 ASP A C 1
ATOM 2155 O O . ASP A 1 272 ? -11.956 22.202 -8.656 1.00 87.56 272 ASP A O 1
ATOM 2159 N N . GLN A 1 273 ? -10.280 22.007 -10.134 1.00 88.69 273 GLN A N 1
ATOM 2160 C CA . GLN A 1 273 ? -11.133 22.085 -11.306 1.00 88.69 273 GLN A CA 1
ATOM 2161 C C . GLN A 1 273 ? -12.091 20.892 -11.341 1.00 88.69 273 GLN A C 1
ATOM 2163 O O . GLN A 1 273 ? -11.668 19.737 -11.310 1.00 88.69 273 GLN A O 1
ATOM 2168 N N . GLN A 1 274 ? -13.383 21.161 -11.490 1.00 82.75 274 GLN A N 1
ATOM 2169 C CA . GLN A 1 274 ? -14.395 20.139 -11.743 1.00 82.75 274 GLN A CA 1
ATOM 2170 C C . GLN A 1 274 ? -14.883 20.290 -13.179 1.00 82.75 274 GLN A C 1
ATOM 2172 O O . GLN A 1 274 ? -15.381 21.354 -13.549 1.00 82.75 274 GLN A O 1
ATOM 2177 N N . SER A 1 275 ? -14.726 19.247 -13.993 1.00 85.25 275 SER A N 1
ATOM 2178 C CA . SER A 1 275 ? -15.305 19.210 -15.333 1.00 85.25 275 SER A CA 1
ATOM 2179 C C . SER A 1 275 ? -16.268 18.031 -15.452 1.00 85.25 275 SER A C 1
ATOM 2181 O O . SER A 1 275 ? -15.892 16.907 -15.118 1.00 85.25 275 SER A O 1
ATOM 2183 N N . PRO A 1 276 ? -17.485 18.221 -15.994 1.00 80.31 276 PRO A N 1
ATOM 2184 C CA . PRO A 1 276 ? -18.383 17.104 -16.288 1.00 80.31 276 PRO A CA 1
ATOM 2185 C C . PRO A 1 276 ? -17.810 16.143 -17.346 1.00 80.31 276 PRO A C 1
ATOM 2187 O O . PRO A 1 276 ? -18.311 15.033 -17.490 1.00 80.31 276 PRO A O 1
ATOM 2190 N N . SER A 1 2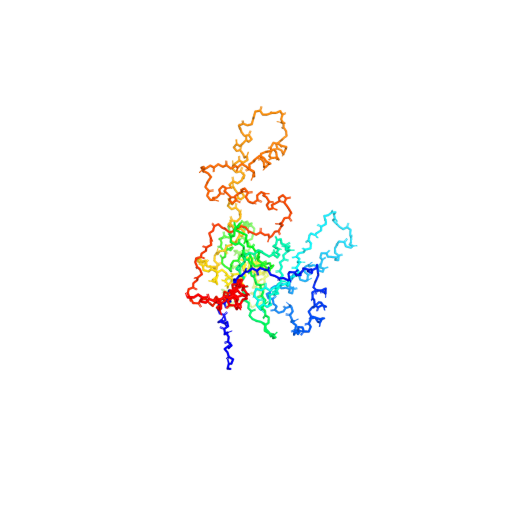77 ? -16.763 16.549 -18.076 1.00 86.44 277 SER A N 1
ATOM 2191 C CA . SER A 1 277 ? -16.036 15.716 -19.040 1.00 86.44 277 SER A CA 1
ATOM 2192 C C . SER A 1 277 ? -14.808 14.998 -18.465 1.00 86.44 277 SER A C 1
ATOM 2194 O O . SER A 1 277 ? -14.095 14.347 -19.228 1.00 86.44 277 SER A O 1
ATOM 2196 N N . ASP A 1 278 ? -14.530 15.123 -17.161 1.00 88.06 278 ASP A N 1
ATOM 2197 C CA . ASP A 1 278 ? -13.377 14.468 -16.537 1.00 88.06 278 ASP A CA 1
ATOM 2198 C C . ASP A 1 278 ? -13.490 12.941 -16.647 1.00 88.06 278 ASP A C 1
ATOM 2200 O O . ASP A 1 278 ? -14.447 12.327 -16.164 1.00 88.06 278 ASP A O 1
ATOM 2204 N N . THR A 1 279 ? -12.470 12.309 -17.228 1.00 89.69 279 THR A N 1
ATOM 2205 C CA . THR A 1 279 ? -12.331 10.850 -17.186 1.00 89.69 279 THR A CA 1
ATOM 2206 C C . THR A 1 279 ? -11.962 10.391 -15.775 1.00 89.69 279 THR A C 1
ATOM 2208 O O . THR A 1 279 ? -11.407 11.155 -14.984 1.00 89.69 279 THR A O 1
ATOM 2211 N N .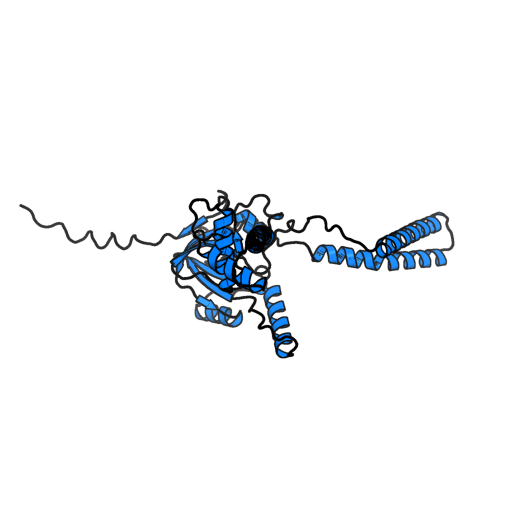 GLU A 1 280 ? -12.163 9.110 -15.459 1.00 86.62 280 GLU A N 1
ATOM 2212 C CA . GLU A 1 280 ? -11.696 8.539 -14.182 1.00 86.62 280 GLU A CA 1
ATOM 2213 C C . GLU A 1 280 ? -10.195 8.764 -13.959 1.00 86.62 280 GLU A C 1
ATOM 2215 O O . GLU A 1 280 ? -9.747 9.082 -12.861 1.00 86.62 280 GLU A O 1
ATOM 2220 N N . SER A 1 281 ? -9.398 8.709 -15.028 1.00 86.56 281 SER A N 1
ATOM 2221 C CA . SER A 1 281 ? -7.970 9.009 -14.929 1.00 86.56 281 SER A CA 1
ATOM 2222 C C . SER A 1 281 ? -7.691 10.494 -14.658 1.00 86.56 281 SER A C 1
ATOM 2224 O O . SER A 1 281 ? -6.668 10.800 -14.062 1.00 86.56 281 SER A O 1
ATOM 2226 N N . ASP A 1 282 ? -8.548 11.429 -15.089 1.00 89.62 282 ASP A N 1
ATOM 2227 C CA . ASP A 1 282 ? -8.412 12.854 -14.724 1.00 89.62 282 ASP A CA 1
ATOM 2228 C C . ASP A 1 282 ? -8.694 13.069 -13.238 1.00 89.62 282 ASP A C 1
ATOM 2230 O O . ASP A 1 282 ? -7.916 13.741 -12.560 1.00 89.62 282 ASP A O 1
ATOM 2234 N N . LYS A 1 283 ? -9.753 12.435 -12.717 1.00 90.25 283 LYS A N 1
ATOM 2235 C CA . LYS A 1 283 ? -10.097 12.472 -11.289 1.00 90.25 283 LYS A CA 1
ATOM 2236 C C . LYS A 1 283 ? -8.953 11.933 -10.427 1.00 90.25 283 LYS A C 1
ATOM 2238 O O . LYS A 1 283 ? -8.570 12.576 -9.453 1.00 90.25 283 LYS A O 1
ATOM 2243 N N . LEU A 1 284 ? -8.347 10.813 -10.829 1.00 91.31 284 LEU A N 1
ATOM 2244 C CA . LEU A 1 284 ? -7.200 10.230 -10.126 1.00 91.31 284 LEU A CA 1
ATOM 2245 C C . LEU A 1 284 ? -5.948 11.112 -10.190 1.00 91.31 284 LEU A C 1
ATOM 2247 O O . LEU A 1 284 ? -5.251 11.225 -9.189 1.00 91.31 284 LEU A O 1
ATOM 2251 N N . VAL A 1 285 ? -5.665 11.790 -11.309 1.00 91.50 285 VAL A N 1
ATOM 2252 C CA . VAL A 1 285 ? -4.545 12.751 -11.369 1.00 91.50 285 VAL A CA 1
ATOM 2253 C C . VAL A 1 285 ? -4.789 13.940 -10.434 1.00 91.50 285 VAL A C 1
ATOM 2255 O O . VAL A 1 285 ? -3.876 14.361 -9.728 1.00 91.50 285 VAL A O 1
ATOM 2258 N N . LYS A 1 286 ? -6.017 14.467 -10.367 1.00 92.06 286 LYS A N 1
ATOM 2259 C CA . LYS A 1 286 ? -6.364 15.544 -9.421 1.00 92.06 286 LYS A CA 1
ATOM 2260 C C . LYS A 1 286 ? -6.190 15.092 -7.974 1.00 92.06 286 LYS A C 1
ATOM 2262 O O . LYS A 1 286 ? -5.629 15.830 -7.167 1.00 92.06 286 LYS A O 1
ATOM 2267 N N . GLN A 1 287 ? -6.614 13.869 -7.661 1.00 89.94 287 GLN A N 1
ATOM 2268 C CA . GLN A 1 287 ? -6.405 13.271 -6.346 1.00 89.94 287 GLN A CA 1
ATOM 2269 C C . GLN A 1 287 ? -4.912 13.079 -6.046 1.00 89.94 287 GLN A C 1
ATOM 2271 O O . GLN A 1 287 ? -4.470 13.419 -4.954 1.00 89.94 287 GLN A O 1
ATOM 2276 N N . TYR A 1 288 ? -4.118 12.632 -7.023 1.00 89.06 288 TYR A N 1
ATOM 2277 C CA . TYR A 1 288 ? -2.667 12.481 -6.887 1.00 89.06 288 TYR A CA 1
ATOM 2278 C C . TYR A 1 288 ? -1.994 13.799 -6.482 1.00 89.06 288 TYR A C 1
ATOM 2280 O O . TYR A 1 288 ? -1.230 13.830 -5.521 1.00 89.06 288 TYR A O 1
ATOM 2288 N N . ILE A 1 289 ? -2.357 14.911 -7.131 1.00 88.62 289 ILE A N 1
ATOM 2289 C CA . ILE A 1 289 ? -1.837 16.243 -6.779 1.00 88.62 289 ILE A CA 1
ATOM 2290 C C . ILE A 1 289 ? -2.185 16.610 -5.330 1.00 88.62 289 ILE A C 1
ATOM 2292 O O . ILE A 1 289 ? -1.336 17.134 -4.611 1.00 88.62 289 ILE A O 1
ATOM 2296 N N . LYS A 1 290 ? -3.414 16.322 -4.878 1.00 88.06 290 LYS A N 1
ATOM 2297 C CA . LYS A 1 290 ? -3.836 16.589 -3.490 1.00 88.06 290 LYS A CA 1
ATOM 2298 C C . LYS A 1 290 ? -3.026 15.770 -2.482 1.00 88.06 290 LYS A C 1
ATOM 2300 O O . LYS A 1 290 ? -2.660 16.294 -1.434 1.00 88.06 290 LYS A O 1
ATOM 2305 N N . ILE A 1 291 ? -2.721 14.512 -2.800 1.00 84.25 291 ILE A N 1
ATOM 2306 C CA . ILE A 1 291 ? -1.906 13.629 -1.952 1.00 84.25 291 ILE A CA 1
ATOM 2307 C C . ILE A 1 291 ? -0.482 14.170 -1.807 1.00 84.25 291 ILE A C 1
ATOM 2309 O O . ILE A 1 291 ? -0.003 14.337 -0.683 1.00 84.25 291 ILE A O 1
ATOM 2313 N N . GLU A 1 292 ? 0.161 14.490 -2.932 1.00 79.62 292 GLU A N 1
ATOM 2314 C CA . GLU A 1 292 ? 1.528 15.025 -2.972 1.00 79.62 292 GLU A CA 1
ATOM 2315 C C . GLU A 1 292 ? 1.639 16.351 -2.207 1.00 79.62 292 GLU A C 1
ATOM 2317 O O . GLU A 1 292 ? 2.513 16.513 -1.355 1.00 79.62 292 GLU A O 1
ATOM 2322 N N . GLN A 1 293 ? 0.699 17.280 -2.421 1.00 79.12 293 GLN A N 1
ATOM 2323 C CA . GLN A 1 293 ? 0.683 18.571 -1.719 1.00 79.12 293 GLN A CA 1
ATOM 2324 C C . GLN A 1 293 ? 0.480 18.435 -0.203 1.00 79.12 293 GLN A C 1
ATOM 2326 O O . GLN A 1 293 ? 0.977 19.265 0.556 1.00 79.12 293 GLN A O 1
ATOM 2331 N N . ASN A 1 294 ? -0.203 17.380 0.247 1.00 74.25 294 ASN A N 1
ATOM 2332 C CA . ASN A 1 294 ? -0.397 17.083 1.667 1.00 74.25 294 ASN A CA 1
ATOM 2333 C C . ASN A 1 294 ? 0.788 16.314 2.289 1.00 74.25 294 ASN A C 1
ATOM 2335 O O . ASN A 1 294 ? 0.743 15.951 3.468 1.00 74.25 294 ASN A O 1
ATOM 2339 N N . GLY A 1 295 ? 1.848 16.041 1.517 1.00 66.94 295 GLY A N 1
ATOM 2340 C CA . GLY A 1 295 ? 3.020 15.295 1.976 1.00 66.94 295 GLY A CA 1
ATOM 2341 C C . GLY A 1 295 ? 2.694 13.851 2.367 1.00 66.94 295 GLY A C 1
ATOM 2342 O O . GLY A 1 295 ? 3.358 13.274 3.237 1.00 66.94 295 GLY A O 1
ATOM 2343 N N . MET A 1 296 ? 1.645 13.270 1.779 1.00 67.75 296 MET A N 1
ATOM 2344 C CA . MET A 1 296 ? 1.229 11.889 2.021 1.00 67.75 296 MET A CA 1
ATOM 2345 C C . MET A 1 296 ? 2.080 10.938 1.173 1.00 67.75 296 MET A C 1
ATOM 2347 O O . MET A 1 296 ? 1.615 10.345 0.205 1.00 67.75 296 MET A O 1
ATOM 2351 N N . GLN A 1 297 ? 3.361 10.824 1.523 1.00 61.72 297 GLN A N 1
ATOM 2352 C CA . GLN A 1 297 ? 4.288 9.934 0.830 1.00 61.72 297 GLN A CA 1
ATOM 2353 C C . GLN A 1 297 ? 3.907 8.459 1.041 1.00 61.72 297 GLN A C 1
ATOM 2355 O O . GLN A 1 297 ? 3.500 8.061 2.137 1.00 61.72 297 GLN A O 1
ATOM 2360 N N . TRP A 1 298 ? 4.107 7.642 0.000 1.00 66.81 298 TRP A N 1
ATOM 2361 C CA . TRP A 1 298 ? 3.883 6.186 0.001 1.00 66.81 298 TRP A CA 1
ATOM 2362 C C . TRP A 1 298 ? 2.430 5.749 0.272 1.00 66.81 298 TRP A C 1
ATOM 2364 O O . TRP A 1 298 ? 2.176 4.602 0.643 1.00 66.81 298 TRP A O 1
ATOM 2374 N N . VAL A 1 299 ? 1.477 6.663 0.074 1.00 85.00 299 VAL A N 1
ATOM 2375 C CA . VAL A 1 299 ? 0.066 6.336 -0.144 1.00 85.00 299 VAL A CA 1
ATOM 2376 C C . VAL A 1 299 ? -0.148 6.239 -1.648 1.00 85.00 299 VAL A C 1
ATOM 2378 O O . VAL A 1 299 ? 0.236 7.142 -2.393 1.00 85.00 299 VAL A O 1
ATOM 2381 N N . TYR A 1 300 ? -0.753 5.146 -2.097 1.00 89.12 300 TYR A N 1
ATOM 2382 C CA . TYR A 1 300 ? -0.919 4.875 -3.518 1.00 89.12 300 TYR A CA 1
ATOM 2383 C C . TYR A 1 300 ? -2.359 5.097 -3.957 1.00 89.12 300 TYR A C 1
ATOM 2385 O O . TYR A 1 300 ? -3.297 4.877 -3.192 1.00 89.12 300 TYR A O 1
ATOM 2393 N N . LEU A 1 301 ? -2.528 5.475 -5.221 1.00 90.50 301 LEU A N 1
ATOM 2394 C CA . LEU A 1 301 ? -3.819 5.443 -5.896 1.00 90.50 301 LEU A CA 1
ATOM 2395 C C . LEU A 1 301 ? -3.925 4.165 -6.715 1.00 90.50 301 LEU A C 1
ATOM 2397 O O . LEU A 1 301 ? -3.050 3.882 -7.534 1.00 90.50 301 LEU A O 1
ATOM 2401 N N . TYR A 1 302 ? -5.013 3.420 -6.543 1.00 88.88 302 TYR A N 1
ATOM 2402 C CA . TYR A 1 302 ? -5.324 2.299 -7.425 1.00 88.88 302 TYR A CA 1
ATOM 2403 C C . TYR A 1 302 ? -6.335 2.727 -8.494 1.00 88.88 302 TYR A C 1
ATOM 2405 O O . TYR A 1 302 ? -7.347 3.365 -8.210 1.00 88.88 302 TYR A O 1
ATOM 2413 N N . ARG A 1 303 ? -6.075 2.363 -9.755 1.00 85.06 303 ARG A N 1
ATOM 2414 C CA . ARG A 1 303 ? -6.917 2.784 -10.889 1.00 85.06 303 ARG A CA 1
ATOM 2415 C C . ARG A 1 303 ? -8.233 2.019 -10.990 1.00 85.06 303 ARG A C 1
ATOM 2417 O O . ARG A 1 303 ? -9.237 2.590 -11.394 1.00 85.06 303 ARG A O 1
ATOM 2424 N N . CYS A 1 304 ? -8.230 0.734 -10.648 1.00 80.56 304 CYS A N 1
ATOM 2425 C CA . CYS A 1 304 ? -9.412 -0.126 -10.657 1.00 80.56 304 CYS A CA 1
ATOM 2426 C C . CYS A 1 304 ? -9.401 -0.982 -9.389 1.00 80.56 304 CYS A C 1
ATOM 2428 O O . CYS A 1 304 ? -8.394 -1.632 -9.124 1.00 80.56 304 CYS A O 1
ATOM 2430 N N . ALA A 1 305 ? -10.495 -0.994 -8.621 1.00 83.62 305 ALA A N 1
ATOM 2431 C CA . ALA A 1 305 ? -10.700 -1.999 -7.579 1.00 83.62 305 ALA A CA 1
ATOM 2432 C C . ALA A 1 305 ? -11.240 -3.271 -8.246 1.00 83.62 305 ALA A C 1
ATOM 2434 O O . ALA A 1 305 ? -12.353 -3.233 -8.777 1.00 83.62 305 ALA A O 1
ATOM 2435 N N . PRO A 1 306 ? -10.493 -4.387 -8.252 1.00 86.00 306 PRO A N 1
ATOM 2436 C CA . PRO A 1 306 ? -11.039 -5.645 -8.733 1.00 86.00 306 PRO A CA 1
ATOM 2437 C C . PRO A 1 306 ? -12.143 -6.135 -7.793 1.00 86.00 306 PRO A C 1
ATOM 2439 O O . PRO A 1 306 ? -12.155 -5.817 -6.600 1.00 86.00 306 PRO A O 1
ATOM 2442 N N . THR A 1 307 ? -13.062 -6.937 -8.327 1.00 87.06 307 THR A N 1
ATOM 2443 C CA . THR A 1 307 ? -14.027 -7.659 -7.498 1.00 87.06 307 THR A CA 1
ATOM 2444 C C . THR A 1 307 ? -13.280 -8.661 -6.625 1.00 87.06 307 THR A C 1
ATOM 2446 O O . THR A 1 307 ? -12.497 -9.463 -7.137 1.00 87.06 307 THR A O 1
ATOM 2449 N N . ILE A 1 308 ? -13.539 -8.625 -5.317 1.00 88.44 308 ILE A N 1
ATOM 2450 C CA . ILE A 1 308 ? -12.970 -9.593 -4.379 1.00 88.44 308 ILE A CA 1
ATOM 2451 C C . ILE A 1 308 ? -13.428 -11.002 -4.801 1.00 88.44 308 ILE A C 1
ATOM 2453 O O . ILE A 1 308 ? -14.635 -11.220 -4.958 1.00 88.44 308 ILE A O 1
ATOM 2457 N N . PRO A 1 309 ? -12.507 -11.961 -5.008 1.00 87.56 309 PRO A N 1
ATOM 2458 C CA . PRO A 1 309 ? -12.882 -13.311 -5.401 1.00 87.56 309 PRO A CA 1
ATOM 2459 C C . PRO A 1 309 ? -13.745 -13.997 -4.337 1.00 87.56 309 PRO A C 1
ATOM 2461 O O . PRO A 1 309 ? -13.508 -13.857 -3.141 1.00 87.56 309 PRO A O 1
ATOM 2464 N N . ASN A 1 310 ? -14.716 -14.803 -4.767 1.00 88.62 310 ASN A N 1
ATOM 2465 C CA . ASN A 1 310 ? -15.680 -15.470 -3.879 1.00 88.62 310 ASN A CA 1
ATOM 2466 C C . ASN A 1 310 ? -15.066 -16.491 -2.900 1.00 88.62 310 ASN A C 1
ATOM 2468 O O . ASN A 1 310 ? -15.726 -16.889 -1.945 1.00 88.62 310 ASN A O 1
ATOM 2472 N N . TYR A 1 311 ? -13.834 -16.936 -3.147 1.00 85.50 311 TYR A N 1
ATOM 2473 C CA . TYR A 1 311 ? -13.093 -17.845 -2.273 1.00 85.50 311 TYR A CA 1
ATOM 2474 C C . TYR A 1 311 ? -12.313 -17.118 -1.166 1.00 85.50 311 TYR A C 1
ATOM 2476 O O . TYR A 1 311 ? -11.701 -17.775 -0.325 1.00 85.50 311 TYR A O 1
ATOM 2484 N N . ILE A 1 312 ? -12.300 -15.782 -1.165 1.00 90.81 312 ILE A N 1
ATOM 2485 C CA . ILE A 1 312 ? -11.688 -14.981 -0.105 1.00 90.81 312 ILE A CA 1
ATOM 2486 C C . ILE A 1 312 ? -12.688 -14.807 1.033 1.00 90.81 312 ILE A C 1
ATOM 2488 O O . ILE A 1 312 ? -13.825 -14.388 0.825 1.00 90.81 312 ILE A O 1
ATOM 2492 N N . THR A 1 313 ? -12.248 -15.092 2.256 1.00 89.94 313 THR A N 1
ATOM 2493 C CA . THR A 1 313 ? -13.034 -14.809 3.458 1.00 89.94 313 THR A CA 1
ATOM 2494 C C . THR A 1 313 ? -13.134 -13.300 3.657 1.00 89.94 313 THR A C 1
ATOM 2496 O O . THR A 1 313 ? -12.118 -12.642 3.895 1.00 89.94 313 THR A O 1
ATOM 2499 N N . VAL A 1 314 ? -14.356 -12.768 3.590 1.00 92.12 314 VAL A N 1
ATOM 2500 C CA . VAL A 1 314 ? -14.659 -11.361 3.875 1.00 92.12 314 VAL A CA 1
ATOM 2501 C C . VAL A 1 314 ? -15.493 -11.267 5.150 1.00 92.12 314 VAL A C 1
ATOM 2503 O O . VAL A 1 314 ? -16.555 -11.879 5.251 1.00 92.12 314 VAL A O 1
ATOM 2506 N N . ILE A 1 315 ? -15.012 -10.499 6.126 1.00 93.75 315 ILE A N 1
ATOM 2507 C CA . ILE A 1 315 ? -15.721 -10.182 7.367 1.00 93.75 315 ILE A CA 1
ATOM 2508 C C . ILE A 1 315 ? -16.263 -8.757 7.236 1.00 93.75 315 ILE A C 1
ATOM 2510 O O . ILE A 1 315 ? -15.497 -7.797 7.139 1.00 93.75 315 ILE A O 1
ATOM 2514 N N . HIS A 1 316 ? -17.584 -8.611 7.221 1.00 93.88 316 HIS A N 1
ATOM 2515 C CA . HIS A 1 316 ? -18.247 -7.309 7.205 1.00 93.88 316 HIS A CA 1
ATOM 2516 C C . HIS A 1 316 ? -18.597 -6.889 8.630 1.00 93.88 316 HIS A C 1
ATOM 2518 O O . HIS A 1 316 ? -19.244 -7.637 9.360 1.00 93.88 316 HIS A O 1
ATOM 2524 N N . THR A 1 317 ? -18.162 -5.697 9.030 1.00 87.56 317 THR A N 1
ATOM 2525 C CA . THR A 1 317 ? -18.451 -5.126 10.346 1.00 87.56 317 THR A CA 1
ATOM 2526 C C . THR A 1 317 ? -19.329 -3.900 10.118 1.00 87.56 317 THR A C 1
ATOM 2528 O O . THR A 1 317 ? -18.831 -2.801 9.860 1.00 87.56 317 THR A O 1
ATOM 2531 N N . GLU A 1 318 ? -20.645 -4.103 10.084 1.00 77.75 318 GLU A N 1
ATOM 2532 C CA . GLU A 1 318 ? -21.594 -3.000 9.934 1.00 77.75 318 GLU A CA 1
ATOM 2533 C C . GLU A 1 318 ? -21.612 -2.123 11.1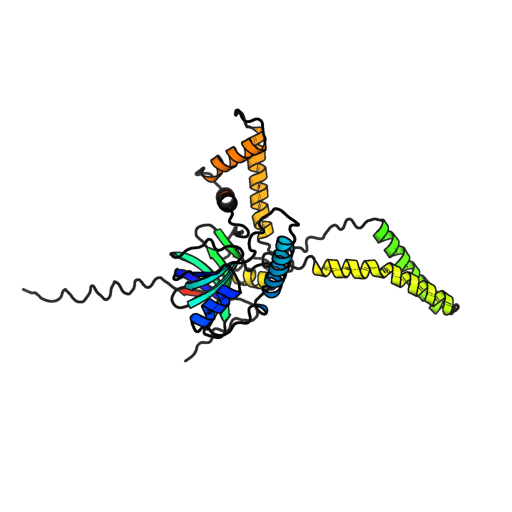93 1.00 77.75 318 GLU A C 1
ATOM 2535 O O . GLU A 1 318 ? -21.234 -2.539 12.290 1.00 77.75 318 GLU A O 1
ATOM 2540 N N . ARG A 1 319 ? -22.033 -0.867 11.029 1.00 54.03 319 ARG A N 1
ATOM 2541 C CA . ARG A 1 319 ? -22.291 0.037 12.149 1.00 54.03 319 ARG A CA 1
ATOM 2542 C C . ARG A 1 319 ? -23.546 -0.492 12.843 1.00 54.03 319 ARG A C 1
ATOM 2544 O O . ARG A 1 319 ? -24.613 -0.399 12.248 1.00 54.03 319 ARG A O 1
ATOM 2551 N N . ASN A 1 320 ? -23.426 -1.044 14.052 1.00 42.72 320 ASN A N 1
ATOM 2552 C CA . ASN A 1 320 ? -24.579 -1.388 14.891 1.00 42.72 320 ASN A CA 1
ATOM 2553 C C . ASN A 1 320 ? -25.461 -0.138 15.078 1.00 42.72 320 ASN A C 1
ATOM 2555 O O . ASN A 1 320 ? -25.236 0.660 15.982 1.00 42.72 320 ASN A O 1
ATOM 2559 N N . ASN A 1 321 ? -26.447 0.048 14.202 1.00 39.84 321 ASN A N 1
ATOM 2560 C CA . ASN A 1 321 ? -27.556 0.981 14.390 1.00 39.84 321 ASN A CA 1
ATOM 2561 C C . ASN A 1 321 ? -28.770 0.272 15.023 1.00 39.84 321 ASN A C 1
ATOM 2563 O O . ASN A 1 321 ? -29.768 0.925 15.318 1.00 39.84 321 ASN A O 1
ATOM 2567 N N . ASP A 1 322 ? -28.661 -1.027 15.316 1.00 41.38 322 ASP A N 1
ATOM 2568 C CA . ASP A 1 322 ? -29.739 -1.839 15.898 1.00 41.38 322 ASP A CA 1
ATOM 2569 C C . ASP A 1 322 ? -30.009 -1.548 17.391 1.00 41.38 322 ASP A C 1
ATOM 2571 O O . ASP A 1 322 ? -30.950 -2.088 17.972 1.00 41.38 322 ASP A O 1
ATOM 2575 N N . GLU A 1 323 ? -29.256 -0.647 18.031 1.00 41.03 323 GLU A N 1
ATOM 2576 C CA . GLU A 1 323 ? -29.553 -0.191 19.401 1.00 41.03 323 GLU A CA 1
ATOM 2577 C C . GLU A 1 323 ? -30.551 0.983 19.472 1.00 41.03 323 GLU A C 1
ATOM 2579 O O . GLU A 1 323 ? -31.002 1.341 20.561 1.00 41.03 323 GLU A O 1
ATOM 2584 N N . ILE A 1 324 ? -30.973 1.563 18.339 1.00 40.97 324 ILE A N 1
ATOM 2585 C CA . ILE A 1 324 ? -31.941 2.681 18.336 1.00 40.97 324 ILE A CA 1
ATOM 2586 C C . ILE A 1 324 ? -33.398 2.210 18.144 1.00 40.97 324 ILE A C 1
ATOM 2588 O O . ILE A 1 324 ? -34.322 2.905 18.568 1.00 40.97 324 ILE A O 1
ATOM 2592 N N . GLU A 1 325 ? -33.651 1.007 17.616 1.00 35.41 325 GLU A N 1
ATOM 2593 C CA . GLU A 1 325 ? -35.032 0.513 17.435 1.00 35.41 325 GLU A CA 1
ATOM 2594 C C . GLU A 1 325 ? -35.599 -0.266 18.634 1.00 35.41 325 GLU A C 1
ATOM 2596 O O . GLU A 1 325 ? -36.816 -0.404 18.755 1.00 35.41 325 GLU A O 1
ATOM 2601 N N . SER A 1 326 ? -34.768 -0.681 19.594 1.00 33.81 326 SER A N 1
ATOM 2602 C CA . SER A 1 326 ? -35.226 -1.381 20.807 1.00 33.81 326 SER A CA 1
ATOM 2603 C C . SER A 1 326 ? -35.614 -0.452 21.968 1.00 33.81 326 SER A C 1
ATOM 2605 O O . SER A 1 326 ? -36.180 -0.914 22.959 1.00 33.81 326 SER A O 1
ATOM 2607 N N . SER A 1 327 ? -35.392 0.863 21.843 1.00 34.81 327 SER A N 1
ATOM 2608 C CA . SER A 1 327 ? -35.775 1.864 22.856 1.00 34.81 327 SER A CA 1
ATOM 2609 C C . SER A 1 327 ? -37.025 2.688 22.507 1.00 34.81 327 SER A C 1
ATOM 2611 O O . SER A 1 327 ? -37.530 3.403 23.368 1.00 34.81 327 SER A O 1
ATOM 2613 N N . ASN A 1 328 ? -37.595 2.525 21.304 1.00 38.06 328 ASN A N 1
ATOM 2614 C CA . ASN A 1 328 ? -38.808 3.238 20.864 1.00 38.06 328 ASN A CA 1
ATOM 2615 C C . ASN A 1 328 ? -40.068 2.355 20.739 1.00 38.06 328 ASN A C 1
ATOM 2617 O O . ASN A 1 328 ? -41.072 2.796 20.183 1.00 38.06 328 ASN A O 1
ATOM 2621 N N . GLN A 1 329 ? -40.060 1.134 21.288 1.00 33.81 329 GLN A N 1
ATOM 2622 C CA . GLN A 1 329 ? -41.225 0.229 21.282 1.00 33.81 329 GLN A CA 1
ATOM 2623 C C . GLN A 1 329 ? -41.848 -0.068 22.661 1.00 33.81 329 GLN A C 1
ATOM 2625 O O . GLN A 1 329 ? -42.745 -0.902 22.737 1.00 33.81 329 GLN A O 1
ATOM 2630 N N . SER A 1 330 ? -41.470 0.626 23.748 1.00 33.56 330 SER A N 1
ATOM 2631 C CA . SER A 1 330 ? -42.109 0.428 25.073 1.00 33.56 330 SER A CA 1
ATOM 2632 C C . SER A 1 330 ? -43.016 1.566 25.563 1.00 33.56 330 SER A C 1
ATOM 2634 O O . SER A 1 330 ? -43.403 1.587 26.730 1.00 33.56 330 SER A O 1
ATOM 2636 N N . SER A 1 331 ? -43.423 2.493 24.694 1.00 36.84 331 SER A N 1
ATOM 2637 C CA . SER A 1 331 ? -44.321 3.590 25.080 1.00 36.84 331 SER A CA 1
ATOM 2638 C C . SER A 1 331 ? -45.382 3.897 24.026 1.00 36.84 331 SER A C 1
ATOM 2640 O O . SER A 1 331 ? -45.467 5.017 23.545 1.00 36.84 331 SER A O 1
ATOM 2642 N N . ASN A 1 332 ? -46.207 2.910 23.656 1.00 35.19 332 ASN A N 1
ATOM 2643 C CA . ASN A 1 332 ? -47.563 3.173 23.147 1.00 35.19 332 ASN A CA 1
ATOM 2644 C C . ASN A 1 332 ? -48.396 1.884 23.055 1.00 35.19 332 ASN A C 1
ATOM 2646 O O . ASN A 1 332 ? -48.620 1.330 21.982 1.00 35.19 332 ASN A O 1
ATOM 2650 N N . SER A 1 333 ? -48.903 1.430 24.198 1.00 34.00 333 SER A N 1
ATOM 2651 C CA . SER A 1 333 ? -50.126 0.630 24.255 1.00 34.00 333 SER A CA 1
ATOM 2652 C C . SER A 1 333 ? -50.790 0.855 25.608 1.00 34.00 333 SER A C 1
ATOM 2654 O O . SER A 1 333 ? -50.559 0.089 26.530 1.00 34.00 333 SER A O 1
ATOM 2656 N N . ASP A 1 334 ? -51.530 1.955 25.732 1.00 34.38 334 ASP A N 1
ATOM 2657 C CA . ASP A 1 334 ? -52.680 2.083 26.632 1.00 34.38 334 ASP A CA 1
ATOM 2658 C C . ASP A 1 334 ? -53.403 3.398 26.313 1.00 34.38 334 ASP A C 1
ATOM 2660 O O . ASP A 1 334 ? -52.951 4.479 26.689 1.00 34.38 334 ASP A O 1
ATOM 2664 N N . ASN A 1 335 ? -54.491 3.307 25.541 1.00 30.17 335 ASN A N 1
ATOM 2665 C CA . ASN A 1 335 ? -55.800 3.879 25.888 1.00 30.17 335 ASN A CA 1
ATOM 2666 C C . ASN A 1 335 ? -56.795 3.732 24.720 1.00 30.17 335 ASN A C 1
ATOM 2668 O O . ASN A 1 335 ? -56.680 4.388 23.686 1.00 30.17 335 ASN A O 1
ATOM 2672 N N . CYS A 1 336 ? -57.787 2.862 24.942 1.00 29.05 336 CYS A N 1
ATOM 2673 C CA . CYS A 1 336 ? -59.103 2.850 24.288 1.00 29.05 336 CYS A CA 1
ATOM 2674 C C . CYS A 1 336 ? -59.864 4.173 24.564 1.00 29.05 336 CYS A C 1
ATOM 2676 O O . CYS A 1 336 ? -59.484 4.921 25.473 1.00 29.05 336 CYS A O 1
ATOM 2678 N N . PRO A 1 337 ? -60.916 4.498 23.791 1.00 35.97 337 PRO A N 1
ATOM 2679 C CA . PRO A 1 337 ? -62.202 3.782 23.839 1.00 35.97 337 PRO A CA 1
ATOM 2680 C C . PRO A 1 337 ? -62.514 2.938 22.603 1.00 35.97 337 PRO A C 1
ATOM 2682 O O . PRO A 1 337 ? -62.264 3.422 21.475 1.00 35.97 337 PRO A O 1
#

Sequence (337 aa):
MKSCATSSIEHYQIITGYITDLAVYPSRETFIQARQLAGCADINLNSIGYLALVYKINQMIAAQDSSGKYDTPTPNIEQYYRFKLGDNLIEGVCSRVAFTDGDYVEVVVDPMDGGSYFAYALRRPVDHLIWMHPYVTEGTEASVENPKIRTSPIVKFMELIGISSCIWGLLQIYLQISLVPTLYLFILGAILLLPLIIFCGKKKQVNTGSPIADRIYTTLGYHNPKQFSIEKEQALLLKKLEQLSANYIATYQGPLTEGEEIIKEFLNQYKDQQSPSDTESDKLVKQYIKIEQNGMQWVYLYRCAPTIPNYITVIHTERNNDEIESSNQSSNSDNCP

Nearest PDB structures (foldseek):
  4jcv-assembly1_F  TM=3.233E-01  e=9.357E-01  Deinococcus radiodurans R1 = ATCC 13939 = DSM 20539
  4lqe-assembly1_A  TM=2.107E-01  e=9.937E-01  Staphylococcus aureus subsp. aureus Mu50